Protein AF-A0A972KRZ1-F1 (afdb_monomer)

Mean predicted aligned error: 15.64 Å

Radius of gyration: 26.6 Å; Cα contacts (8 Å, |Δi|>4): 302; chains: 1; bounding box: 89×73×60 Å

Foldseek 3Di:
DDDDDDDDDDDDPDDPPPPPPDPPDDPPDPFCVVLVVCVVVVNLVVSVVSLVVCVVPPDDPLRNLQSCLSSDPPVLVSLVSLVCSCVVPVVDPCNLVSLQSNLVVCVVLQLNQLSVVSVVCSCVSPVPDPLNPDQAPDPVRSVVPPDPDPDDPDDPDDDDDDDPPQWKKWKWQDKALDPVVLVVVQVVVVVSVWNWDWDWDDDPNGIMTIIITGIGSDPVSNVVVQVVCCVPVVTHIDMDTDD

Structure (mmCIF, N/CA/C/O backbone):
data_AF-A0A972KRZ1-F1
#
_entry.id   AF-A0A972KRZ1-F1
#
loop_
_atom_site.group_PDB
_atom_site.id
_atom_site.type_symbol
_atom_site.label_atom_id
_atom_site.label_alt_id
_atom_site.label_comp_id
_atom_site.label_asym_id
_atom_site.label_entity_id
_atom_site.label_seq_id
_atom_site.pdbx_PDB_ins_code
_atom_site.Cartn_x
_atom_site.Cartn_y
_atom_site.Cartn_z
_atom_site.occupancy
_atom_site.B_iso_or_equiv
_atom_site.auth_seq_id
_atom_site.auth_comp_id
_atom_site.auth_asym_id
_atom_site.auth_atom_id
_atom_site.pdbx_PDB_model_num
ATOM 1 N N . MET A 1 1 ? 60.538 50.682 -19.567 1.00 42.22 1 MET A N 1
ATOM 2 C CA . MET A 1 1 ? 59.188 50.354 -20.074 1.00 42.22 1 MET A CA 1
ATOM 3 C C . MET A 1 1 ? 59.147 48.852 -20.312 1.00 42.22 1 MET A C 1
ATOM 5 O O . MET A 1 1 ? 60.005 48.348 -21.021 1.00 42.22 1 MET A O 1
ATOM 9 N N . PHE A 1 2 ? 58.251 48.146 -19.622 1.00 47.00 2 PHE A N 1
ATOM 10 C CA . PHE A 1 2 ? 57.983 46.711 -19.784 1.00 47.00 2 PHE A CA 1
ATOM 11 C C . PHE A 1 2 ? 57.600 46.379 -21.231 1.00 47.00 2 PHE A C 1
ATOM 13 O O . PHE A 1 2 ? 56.775 47.108 -21.761 1.00 47.00 2 PHE A O 1
ATOM 20 N N . VAL A 1 3 ? 58.064 45.245 -21.776 1.00 42.69 3 VAL A N 1
ATOM 21 C CA . VAL A 1 3 ? 57.191 44.198 -22.350 1.00 42.69 3 VAL A CA 1
ATOM 22 C C . VAL A 1 3 ? 57.898 42.842 -22.221 1.00 42.69 3 VAL A C 1
ATOM 24 O O . VAL A 1 3 ? 59.034 42.655 -22.642 1.00 42.69 3 VAL A O 1
ATOM 27 N N . SER A 1 4 ? 57.183 41.915 -21.590 1.00 44.00 4 SER A N 1
ATOM 28 C CA . SER A 1 4 ? 57.487 40.498 -21.418 1.00 44.00 4 SER A CA 1
ATOM 29 C C . SER A 1 4 ? 57.246 39.734 -22.724 1.00 44.00 4 SER A C 1
ATOM 31 O O . SER A 1 4 ? 56.218 39.942 -23.362 1.00 44.00 4 SER A O 1
ATOM 33 N N . SER A 1 5 ? 58.133 38.804 -23.086 1.00 50.44 5 SER A N 1
ATOM 34 C CA . SER A 1 5 ? 57.798 37.730 -24.024 1.00 50.44 5 SER A CA 1
ATOM 35 C C . SER A 1 5 ? 58.239 36.389 -23.449 1.00 50.44 5 SER A C 1
ATOM 37 O O . SER A 1 5 ? 59.402 36.185 -23.103 1.00 50.44 5 SER A O 1
ATOM 39 N N . ARG A 1 6 ? 57.246 35.515 -23.280 1.00 43.72 6 ARG A N 1
ATOM 40 C CA . ARG A 1 6 ? 57.338 34.144 -22.780 1.00 43.72 6 ARG A CA 1
ATOM 41 C C . ARG A 1 6 ? 57.688 33.205 -23.933 1.00 43.72 6 ARG A C 1
ATOM 43 O O . ARG A 1 6 ? 57.068 33.295 -24.987 1.00 43.72 6 ARG A O 1
ATOM 50 N N . GLN A 1 7 ? 58.557 32.231 -23.682 1.00 45.50 7 GLN A N 1
ATOM 51 C CA . GLN A 1 7 ? 58.553 30.947 -24.385 1.00 45.50 7 GLN A CA 1
ATOM 52 C C . GLN A 1 7 ? 58.692 29.819 -23.355 1.00 45.50 7 GLN A C 1
ATOM 54 O O . GLN A 1 7 ? 59.428 29.930 -22.376 1.00 45.50 7 GLN A O 1
ATOM 59 N N . ILE A 1 8 ? 57.876 28.791 -23.559 1.00 41.97 8 ILE A N 1
ATOM 60 C CA . ILE A 1 8 ? 57.501 27.699 -22.653 1.00 41.97 8 ILE A CA 1
ATOM 61 C C . ILE A 1 8 ? 58.350 26.463 -22.988 1.00 41.97 8 ILE A C 1
ATOM 63 O O . ILE A 1 8 ? 58.462 26.153 -24.173 1.00 41.97 8 ILE A O 1
ATOM 67 N N . PRO A 1 9 ? 58.863 25.680 -22.020 1.00 37.94 9 PRO A N 1
ATOM 68 C CA . PRO A 1 9 ? 59.243 24.303 -22.294 1.00 37.94 9 PRO A CA 1
ATOM 69 C C . PRO A 1 9 ? 58.024 23.375 -22.166 1.00 37.94 9 PRO A C 1
ATOM 71 O O . PRO A 1 9 ? 57.391 23.255 -21.118 1.00 37.94 9 PRO A O 1
ATOM 74 N N . VAL A 1 10 ? 57.715 22.744 -23.296 1.00 41.62 10 VAL A N 1
ATOM 75 C CA . VAL A 1 10 ? 56.874 21.555 -23.487 1.00 41.62 10 VAL A CA 1
ATOM 76 C C . VAL A 1 10 ? 57.336 20.434 -22.564 1.00 41.62 10 VAL A C 1
ATOM 78 O O . VAL A 1 10 ? 58.527 20.164 -22.564 1.00 41.62 10 VAL A O 1
ATOM 81 N N . PHE A 1 11 ? 56.429 19.713 -21.891 1.00 33.50 11 PHE A N 1
ATOM 82 C CA . PHE A 1 11 ? 56.669 18.301 -21.563 1.00 33.50 11 PHE A CA 1
ATOM 83 C C . PHE A 1 11 ? 55.366 17.512 -21.300 1.00 33.50 11 PHE A C 1
ATOM 85 O O . PHE A 1 11 ? 54.589 17.823 -20.405 1.00 33.50 11 PHE A O 1
ATOM 92 N N . ILE A 1 12 ? 55.225 16.437 -22.088 1.00 37.44 12 ILE A N 1
ATOM 93 C CA . ILE A 1 12 ? 54.545 15.160 -21.799 1.00 37.44 12 ILE A CA 1
ATOM 94 C C . ILE A 1 12 ? 53.011 15.202 -21.736 1.00 37.44 12 ILE A C 1
ATOM 96 O O . ILE A 1 12 ? 52.396 15.201 -20.674 1.00 37.44 12 ILE A O 1
ATOM 100 N N . SER A 1 13 ? 52.382 15.090 -22.911 1.00 34.31 13 SER A N 1
ATOM 101 C CA . SER A 1 13 ? 51.058 14.465 -23.000 1.00 34.31 13 SER A CA 1
ATOM 102 C C . SER A 1 13 ? 51.206 12.972 -22.715 1.00 34.31 13 SER A C 1
ATOM 104 O O . SER A 1 13 ? 51.647 12.199 -23.564 1.00 34.31 13 SER A O 1
ATOM 106 N N . LEU A 1 14 ? 50.876 12.591 -21.484 1.00 36.84 14 LEU A N 1
ATOM 107 C CA . LEU A 1 14 ? 50.683 11.209 -21.082 1.00 36.84 14 LEU A CA 1
ATOM 108 C C . LEU A 1 14 ? 49.433 10.678 -21.796 1.00 36.84 14 LEU A C 1
ATOM 110 O O . LEU A 1 14 ? 48.322 11.166 -21.595 1.00 36.84 14 LEU A O 1
ATOM 114 N N . ILE A 1 15 ? 49.642 9.674 -22.638 1.00 43.25 15 ILE A N 1
ATOM 115 C CA . ILE A 1 15 ? 48.601 8.837 -23.224 1.00 43.25 15 ILE A CA 1
ATOM 116 C C . ILE A 1 15 ? 47.858 8.146 -22.074 1.00 43.25 15 ILE A C 1
ATOM 118 O O . ILE A 1 15 ? 48.371 7.203 -21.478 1.00 43.25 15 ILE A O 1
ATOM 122 N N . VAL A 1 16 ? 46.636 8.590 -21.778 1.00 42.44 16 VAL A N 1
ATOM 123 C CA . VAL A 1 16 ? 45.616 7.716 -21.190 1.00 42.44 16 VAL A CA 1
ATOM 124 C C . VAL A 1 16 ? 44.751 7.258 -22.351 1.00 42.44 16 VAL A C 1
ATOM 126 O O . VAL A 1 16 ? 43.829 7.944 -22.787 1.00 42.44 16 VAL A O 1
ATOM 129 N N . LEU A 1 17 ? 45.126 6.101 -22.896 1.00 41.12 17 LEU A N 1
ATOM 130 C CA . LEU A 1 17 ? 44.283 5.301 -23.769 1.00 41.12 17 LEU A CA 1
ATOM 131 C C . LEU A 1 17 ? 42.975 5.038 -23.023 1.00 41.12 17 LEU A C 1
ATOM 133 O O . LEU A 1 17 ? 42.912 4.244 -22.086 1.00 41.12 17 LEU A O 1
ATOM 137 N N . PHE A 1 18 ? 41.938 5.759 -23.437 1.00 47.97 18 PHE A N 1
ATOM 138 C CA . PHE A 1 18 ? 40.559 5.472 -23.101 1.00 47.97 18 PHE A CA 1
ATOM 139 C C . PHE A 1 18 ? 40.218 4.145 -23.780 1.00 47.97 18 PHE A C 1
ATOM 141 O O . PHE A 1 18 ? 39.782 4.108 -24.930 1.00 47.97 18 PHE A O 1
ATOM 148 N N . SER A 1 19 ? 40.506 3.039 -23.095 1.00 46.66 19 SER A N 1
ATOM 149 C CA . SER A 1 19 ? 40.073 1.707 -23.500 1.00 46.66 19 SER A CA 1
ATOM 150 C C . SER A 1 19 ? 38.556 1.624 -23.354 1.00 46.66 19 SER A C 1
ATOM 152 O O . SER A 1 19 ? 38.028 1.030 -22.418 1.00 46.66 19 SER A O 1
ATOM 154 N N . ALA A 1 20 ? 37.848 2.216 -24.313 1.00 49.72 20 ALA A N 1
ATOM 155 C CA . ALA A 1 20 ? 36.500 1.828 -24.679 1.00 49.72 20 ALA A CA 1
ATOM 156 C C . ALA A 1 20 ? 36.589 0.458 -25.364 1.00 49.72 20 ALA A C 1
ATOM 158 O O . ALA A 1 20 ? 36.473 0.339 -26.581 1.00 49.72 20 ALA A O 1
ATOM 159 N N . MET A 1 21 ? 36.870 -0.583 -24.577 1.00 48.62 21 MET A N 1
ATOM 160 C CA . MET A 1 21 ? 36.775 -1.954 -25.051 1.00 48.62 21 MET A CA 1
ATOM 161 C C . MET A 1 21 ? 35.353 -2.432 -24.786 1.00 48.62 21 MET A C 1
ATOM 163 O O . MET A 1 21 ? 34.969 -2.834 -23.691 1.00 48.62 21 MET A O 1
ATOM 167 N N . THR A 1 22 ? 34.571 -2.274 -25.844 1.00 51.44 22 THR A N 1
ATOM 168 C CA . THR A 1 22 ? 33.249 -2.823 -26.107 1.00 51.44 22 THR A CA 1
ATOM 169 C C . THR A 1 22 ? 33.055 -4.225 -25.536 1.00 51.44 22 THR A C 1
ATOM 171 O O . THR A 1 22 ? 33.456 -5.220 -26.137 1.00 51.44 22 THR A O 1
ATOM 174 N N . GLY A 1 23 ? 32.326 -4.305 -24.426 1.00 38.12 23 GLY A N 1
ATOM 175 C CA . GLY A 1 23 ? 31.451 -5.438 -24.175 1.00 38.12 23 GLY A CA 1
ATOM 176 C C . GLY A 1 23 ? 30.247 -5.326 -25.106 1.00 38.12 23 GLY A C 1
ATOM 177 O O . GLY A 1 23 ? 29.293 -4.610 -24.809 1.00 38.12 23 GLY A O 1
ATOM 178 N N . TRP A 1 24 ? 30.291 -6.002 -26.253 1.00 49.12 24 TRP A N 1
ATOM 179 C CA . TRP A 1 24 ? 29.088 -6.302 -27.025 1.00 49.12 24 TRP A CA 1
ATOM 180 C C . TRP A 1 24 ? 28.205 -7.247 -26.206 1.00 49.12 24 TRP A C 1
ATOM 182 O O . TRP A 1 24 ? 28.350 -8.464 -26.251 1.00 49.12 24 TRP A O 1
ATOM 192 N N . GLY A 1 25 ? 27.295 -6.666 -25.431 1.00 41.12 25 GLY A N 1
ATOM 193 C CA . GLY A 1 25 ? 26.209 -7.359 -24.753 1.00 41.12 25 GLY A CA 1
ATOM 194 C C . GLY A 1 25 ? 24.883 -6.783 -25.228 1.00 41.12 25 GLY A C 1
ATOM 195 O O . GLY A 1 25 ? 24.439 -5.776 -24.699 1.00 41.12 25 GLY A O 1
ATOM 196 N N . GLN A 1 26 ? 24.293 -7.414 -26.247 1.00 36.12 26 GLN A N 1
ATOM 197 C CA . GLN A 1 26 ? 22.889 -7.289 -26.667 1.00 36.12 26 GLN A CA 1
ATOM 198 C C . GLN A 1 26 ? 22.341 -5.851 -26.792 1.00 36.12 26 GLN A C 1
ATOM 200 O O . GLN A 1 26 ? 21.767 -5.283 -25.864 1.00 36.12 26 GLN A O 1
ATOM 205 N N . ALA A 1 27 ? 22.374 -5.312 -28.014 1.00 37.94 27 ALA A N 1
ATOM 206 C CA . ALA A 1 27 ? 21.377 -4.338 -28.450 1.00 37.94 27 ALA A CA 1
ATOM 207 C C . ALA A 1 27 ? 20.003 -5.039 -28.517 1.00 37.94 27 ALA A C 1
ATOM 209 O O . ALA A 1 27 ? 19.572 -5.515 -29.562 1.00 37.94 27 ALA A O 1
ATOM 210 N N . GLY A 1 28 ? 19.357 -5.159 -27.358 1.00 36.12 28 GLY A N 1
ATOM 211 C CA . GLY A 1 28 ? 18.060 -5.797 -27.167 1.00 36.12 28 GLY A CA 1
ATOM 212 C C . GLY A 1 28 ? 17.571 -5.538 -25.744 1.00 36.12 28 GLY A C 1
ATOM 213 O O . GLY A 1 28 ? 17.895 -6.291 -24.837 1.00 36.12 28 GLY A O 1
ATOM 214 N N . ASN A 1 29 ? 16.800 -4.459 -25.570 1.00 46.06 29 ASN A N 1
ATOM 215 C CA . ASN A 1 29 ? 16.270 -3.927 -24.307 1.00 46.06 29 ASN A CA 1
ATOM 216 C C . ASN A 1 29 ? 17.315 -3.403 -23.303 1.00 46.06 29 ASN A C 1
ATOM 218 O O . ASN A 1 29 ? 17.810 -4.136 -22.450 1.00 46.06 29 ASN A O 1
ATOM 222 N N . ALA A 1 30 ? 17.482 -2.076 -23.259 1.00 52.78 30 ALA A N 1
ATOM 223 C CA . ALA A 1 30 ? 17.699 -1.375 -21.991 1.00 52.78 30 ALA A CA 1
ATOM 224 C C . ALA A 1 30 ? 16.449 -1.588 -21.112 1.00 52.78 30 ALA A C 1
ATOM 226 O O . ALA A 1 30 ? 15.558 -0.748 -21.044 1.00 52.78 30 ALA A O 1
ATOM 227 N N . GLY A 1 31 ? 16.312 -2.800 -20.579 1.00 65.81 31 GLY A N 1
ATOM 228 C CA . GLY A 1 31 ? 15.147 -3.251 -19.835 1.00 65.81 31 GLY A CA 1
ATOM 229 C C . GLY A 1 31 ? 15.297 -2.978 -18.347 1.00 65.81 31 GLY A C 1
ATOM 230 O O . GLY A 1 31 ? 16.337 -2.526 -17.863 1.00 65.81 31 GLY A O 1
ATOM 231 N N . VAL A 1 32 ? 14.264 -3.325 -17.589 1.00 74.31 32 VAL A N 1
ATOM 232 C CA . VAL A 1 32 ? 14.229 -3.081 -16.141 1.00 74.31 32 VAL A CA 1
ATOM 233 C C . VAL A 1 32 ? 15.328 -3.795 -15.359 1.00 74.31 32 VAL A C 1
ATOM 235 O O . VAL A 1 32 ? 15.707 -3.318 -14.295 1.00 74.31 32 VAL A O 1
ATOM 238 N N . GLY A 1 33 ? 15.926 -4.858 -15.903 1.00 76.69 33 GLY A N 1
ATOM 239 C CA . GLY A 1 33 ? 17.060 -5.550 -15.281 1.00 76.69 33 GLY A CA 1
ATOM 240 C C . GLY A 1 33 ? 18.251 -4.636 -14.963 1.00 76.69 33 GLY A C 1
ATOM 241 O O . GLY A 1 33 ? 18.771 -4.692 -13.851 1.00 76.69 33 GLY A O 1
ATOM 242 N N . ASN A 1 34 ? 18.631 -3.740 -15.880 1.00 79.50 34 ASN A N 1
ATOM 243 C CA . ASN A 1 34 ? 19.759 -2.823 -15.662 1.00 79.50 34 ASN A CA 1
ATOM 244 C C . ASN A 1 34 ? 19.443 -1.802 -14.561 1.00 79.50 34 ASN A C 1
ATOM 246 O O . ASN A 1 34 ? 20.273 -1.510 -13.707 1.00 79.50 34 ASN A O 1
ATOM 250 N N . ILE A 1 35 ? 18.204 -1.311 -14.537 1.00 80.81 35 ILE A N 1
ATOM 251 C CA . ILE A 1 35 ? 17.731 -0.371 -13.518 1.00 80.81 35 ILE A CA 1
ATOM 252 C C . ILE A 1 35 ? 17.693 -1.044 -12.145 1.00 80.81 35 ILE A C 1
ATOM 254 O O . ILE A 1 35 ? 18.048 -0.423 -11.148 1.00 80.81 35 ILE A O 1
ATOM 258 N N . LEU A 1 36 ? 17.303 -2.319 -12.080 1.00 76.38 36 LEU A N 1
ATOM 259 C CA . LEU A 1 36 ? 17.329 -3.092 -10.841 1.00 76.38 36 LEU A CA 1
ATOM 260 C C . LEU A 1 36 ? 18.743 -3.299 -10.309 1.00 76.38 36 LEU A C 1
ATOM 262 O O . LEU A 1 36 ? 18.943 -3.174 -9.103 1.00 76.38 36 LEU A O 1
ATOM 266 N N . ALA A 1 37 ? 19.710 -3.578 -11.184 1.00 74.19 37 ALA A N 1
ATOM 267 C CA . ALA A 1 37 ? 21.112 -3.670 -10.791 1.00 74.19 37 ALA A CA 1
ATOM 268 C C . ALA A 1 37 ? 21.592 -2.351 -10.167 1.00 74.19 37 ALA A C 1
ATOM 270 O O . ALA A 1 37 ? 22.055 -2.350 -9.030 1.00 74.19 37 ALA A O 1
ATOM 271 N N . LEU A 1 38 ? 21.339 -1.222 -10.836 1.00 73.31 38 LEU A N 1
ATOM 272 C CA . LEU A 1 38 ? 21.702 0.108 -10.333 1.00 73.31 38 LEU A CA 1
ATOM 273 C C . LEU A 1 38 ? 21.036 0.439 -8.992 1.00 73.31 38 LEU A C 1
ATOM 275 O O . LEU A 1 38 ? 21.672 0.985 -8.095 1.00 73.31 38 LEU A O 1
ATOM 279 N N . VAL A 1 39 ? 19.760 0.081 -8.819 1.00 72.94 39 VAL A N 1
ATOM 280 C CA . VAL A 1 39 ? 19.058 0.256 -7.538 1.00 72.94 39 VAL A CA 1
ATOM 281 C C . VAL A 1 39 ? 19.692 -0.587 -6.432 1.00 72.94 39 VAL A C 1
ATOM 283 O O . VAL A 1 39 ? 19.841 -0.097 -5.314 1.00 72.94 39 VAL A O 1
ATOM 286 N N . ASN A 1 40 ? 20.081 -1.828 -6.727 1.00 70.88 40 ASN A N 1
ATOM 287 C CA . ASN A 1 40 ? 20.747 -2.701 -5.758 1.00 70.88 40 ASN A CA 1
ATOM 288 C C . ASN A 1 40 ? 22.153 -2.200 -5.395 1.00 70.88 40 ASN A C 1
ATOM 290 O O . ASN A 1 40 ? 22.587 -2.371 -4.258 1.00 70.88 40 ASN A O 1
ATOM 294 N N . GLU A 1 41 ? 22.837 -1.552 -6.334 1.00 74.81 41 GLU A N 1
ATOM 295 C CA . GLU A 1 41 ? 24.128 -0.882 -6.128 1.00 74.81 41 GLU A CA 1
ATOM 296 C C . GLU A 1 41 ? 23.988 0.465 -5.395 1.00 74.81 41 GLU A C 1
ATOM 298 O O . GLU A 1 41 ? 24.979 1.045 -4.954 1.00 74.81 41 GLU A O 1
ATOM 303 N N . GLY A 1 42 ? 22.758 0.963 -5.229 1.00 71.94 42 GLY A N 1
ATOM 304 C CA . GLY A 1 42 ? 22.463 2.254 -4.609 1.00 71.94 42 GLY A CA 1
ATOM 305 C C . GLY A 1 42 ? 22.634 3.455 -5.545 1.00 71.94 42 GLY A C 1
ATOM 306 O O . GLY A 1 42 ? 22.449 4.595 -5.110 1.00 71.94 42 GLY A O 1
ATOM 307 N N . ASP A 1 43 ? 22.929 3.238 -6.828 1.00 82.62 43 ASP A N 1
ATOM 308 C CA . ASP A 1 43 ? 23.032 4.296 -7.834 1.00 82.62 43 ASP A CA 1
ATOM 309 C C . ASP A 1 43 ? 21.651 4.682 -8.393 1.00 82.62 43 ASP A C 1
ATOM 311 O O . ASP A 1 43 ? 21.272 4.425 -9.542 1.00 82.62 43 ASP A O 1
ATOM 315 N N . PHE A 1 44 ? 20.869 5.355 -7.550 1.00 79.94 44 PHE A N 1
ATOM 316 C CA . PHE A 1 44 ? 19.540 5.845 -7.915 1.00 79.94 44 PHE A CA 1
ATOM 317 C C . PHE A 1 44 ? 19.564 6.941 -8.988 1.00 79.94 44 PHE A C 1
ATOM 319 O O . PHE A 1 44 ? 18.544 7.171 -9.641 1.00 79.94 44 PHE A O 1
ATOM 326 N N . ASN A 1 45 ? 20.688 7.637 -9.176 1.00 83.56 45 ASN A N 1
ATOM 327 C CA . ASN A 1 45 ? 20.794 8.705 -10.168 1.00 83.56 45 ASN A CA 1
ATOM 328 C C . ASN A 1 45 ? 20.863 8.113 -11.573 1.00 83.56 45 ASN A C 1
ATOM 330 O O . ASN A 1 45 ? 20.035 8.464 -12.419 1.00 83.56 45 ASN A O 1
ATOM 334 N N . SER A 1 46 ? 21.765 7.155 -11.790 1.00 86.69 46 SER A N 1
ATOM 335 C CA . SER A 1 46 ? 21.845 6.417 -13.052 1.00 86.69 46 SER A CA 1
ATOM 336 C C . SER A 1 46 ? 20.561 5.632 -13.309 1.00 86.69 46 SER A C 1
ATOM 338 O O . SER A 1 46 ? 20.035 5.651 -14.424 1.00 86.69 46 SER A O 1
ATOM 340 N N . ALA A 1 47 ? 19.982 5.021 -12.267 1.00 84.81 47 ALA A N 1
ATOM 341 C CA . ALA A 1 47 ? 18.721 4.294 -12.386 1.00 84.81 47 ALA A CA 1
ATOM 342 C C . ALA A 1 47 ? 17.576 5.200 -12.877 1.00 84.81 47 ALA A C 1
ATOM 344 O O . ALA A 1 47 ? 16.803 4.809 -13.751 1.00 84.81 47 ALA A O 1
ATOM 345 N N . ARG A 1 48 ? 17.486 6.438 -12.369 1.00 86.94 48 ARG A N 1
ATOM 346 C CA . ARG A 1 48 ? 16.490 7.434 -12.808 1.00 86.94 48 ARG A CA 1
ATOM 347 C C . ARG A 1 48 ? 16.726 7.923 -14.228 1.00 86.94 48 ARG A C 1
ATOM 349 O O . ARG A 1 48 ? 15.754 8.086 -14.962 1.00 86.94 48 ARG A O 1
ATOM 356 N N . GLN A 1 49 ? 17.979 8.141 -14.619 1.00 87.62 49 GLN A N 1
ATOM 357 C CA . GLN A 1 49 ? 18.306 8.519 -15.994 1.00 87.62 49 GLN A CA 1
ATOM 358 C C . GLN A 1 49 ? 17.882 7.418 -16.971 1.00 87.62 49 GLN A C 1
ATOM 360 O O . GLN A 1 49 ? 17.179 7.699 -17.937 1.00 87.62 49 GLN A O 1
ATOM 365 N N . GLN A 1 50 ? 18.202 6.156 -16.674 1.00 84.44 50 GLN A N 1
ATOM 366 C CA . GLN A 1 50 ? 17.776 5.025 -17.503 1.00 84.44 50 GLN A CA 1
ATOM 367 C C . GLN A 1 50 ? 16.254 4.834 -17.500 1.00 84.44 50 GLN A C 1
ATOM 369 O O . GLN A 1 50 ? 15.660 4.571 -18.544 1.00 84.44 50 GLN A O 1
ATOM 374 N N . ALA A 1 51 ? 15.593 5.032 -16.358 1.00 84.94 51 ALA A N 1
ATOM 375 C CA . ALA A 1 51 ? 14.137 4.969 -16.271 1.00 84.94 51 ALA A CA 1
ATOM 376 C C . ALA A 1 51 ? 13.432 6.045 -17.110 1.00 84.94 51 ALA A C 1
ATOM 378 O O . ALA A 1 51 ? 12.344 5.793 -17.628 1.00 84.94 51 ALA A O 1
ATOM 379 N N . ALA A 1 52 ? 14.032 7.229 -17.268 1.00 84.19 52 ALA A N 1
ATOM 380 C CA . ALA A 1 52 ? 13.489 8.272 -18.136 1.00 84.19 52 ALA A CA 1
ATOM 381 C C . ALA A 1 52 ? 13.449 7.813 -19.602 1.00 84.19 52 ALA A C 1
ATOM 383 O O . ALA A 1 52 ? 12.448 8.036 -20.282 1.00 84.19 52 ALA A O 1
ATOM 384 N N . LEU A 1 53 ? 14.473 7.077 -20.043 1.00 81.94 53 LEU A N 1
ATOM 385 C CA . LEU A 1 53 ? 14.559 6.526 -21.398 1.00 81.94 53 LEU A CA 1
ATOM 386 C C . LEU A 1 53 ? 13.510 5.427 -21.657 1.00 81.94 53 LEU A C 1
ATOM 388 O O . LEU A 1 53 ? 13.066 5.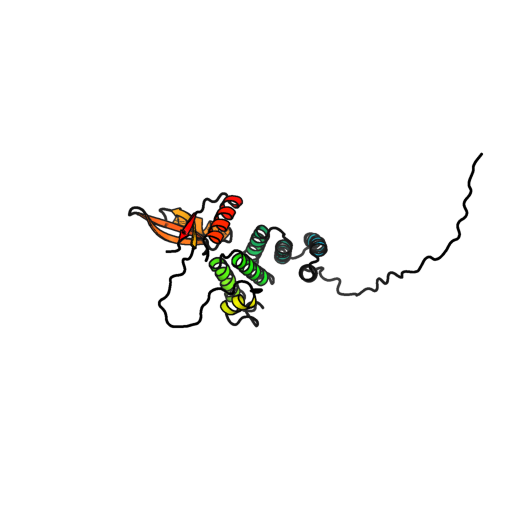262 -22.792 1.00 81.94 53 LEU A O 1
ATOM 392 N N . LEU A 1 54 ? 13.032 4.726 -20.615 1.00 77.12 54 LEU A N 1
ATOM 393 C CA . LEU A 1 54 ? 11.957 3.726 -20.747 1.00 77.12 54 LEU A CA 1
ATOM 394 C C . LEU A 1 54 ? 10.631 4.320 -21.237 1.00 77.12 54 LEU A C 1
ATOM 396 O O . LEU A 1 54 ? 9.781 3.605 -21.773 1.00 77.12 54 LEU A O 1
ATOM 400 N N . ARG A 1 55 ? 10.400 5.618 -21.003 1.00 67.50 55 ARG A N 1
ATOM 401 C CA . ARG A 1 55 ? 9.161 6.276 -21.438 1.00 67.50 55 ARG A CA 1
ATOM 402 C C . ARG A 1 55 ? 9.080 6.393 -22.954 1.00 67.50 55 ARG A C 1
ATOM 404 O O . ARG A 1 55 ? 7.975 6.333 -23.486 1.00 67.50 55 ARG A O 1
ATOM 411 N N . GLU A 1 56 ? 10.227 6.504 -23.610 1.00 68.62 56 GLU A N 1
ATOM 412 C CA . GLU A 1 56 ? 10.353 6.761 -25.045 1.00 68.62 56 GLU A CA 1
ATOM 413 C C . GLU A 1 56 ? 10.596 5.478 -25.853 1.00 68.62 56 GLU A C 1
ATOM 415 O O . GLU A 1 56 ? 10.336 5.441 -27.051 1.00 68.62 56 GLU A O 1
ATOM 420 N N . SER A 1 57 ? 11.021 4.392 -25.201 1.00 67.38 57 SER A N 1
ATOM 421 C CA . SER A 1 57 ? 11.453 3.152 -25.858 1.00 67.38 57 SER A CA 1
ATOM 422 C C . SER A 1 57 ? 10.352 2.112 -26.119 1.00 67.38 57 SER A C 1
ATOM 424 O O . SER A 1 57 ? 10.652 0.984 -26.499 1.00 67.38 57 SER A O 1
ATOM 426 N N . GLY A 1 58 ? 9.071 2.451 -25.922 1.00 71.81 58 GLY A N 1
ATOM 427 C CA . GLY A 1 58 ? 7.955 1.523 -26.176 1.00 71.81 58 GLY A CA 1
ATOM 428 C C . GLY A 1 58 ? 7.825 0.374 -25.162 1.00 71.81 58 GLY A C 1
ATOM 429 O O . GLY A 1 58 ? 7.131 -0.606 -25.427 1.00 71.81 58 GLY A O 1
ATOM 430 N N . VAL A 1 59 ? 8.472 0.489 -23.997 1.00 80.56 59 VAL A N 1
ATOM 431 C CA . VAL A 1 59 ? 8.442 -0.515 -22.920 1.00 80.56 59 VAL A CA 1
ATOM 432 C C . VAL A 1 59 ? 7.021 -0.731 -22.395 1.00 80.56 59 VAL A C 1
ATOM 434 O O . VAL A 1 59 ? 6.212 0.200 -22.299 1.00 80.56 59 VAL A O 1
ATOM 437 N N . ALA A 1 60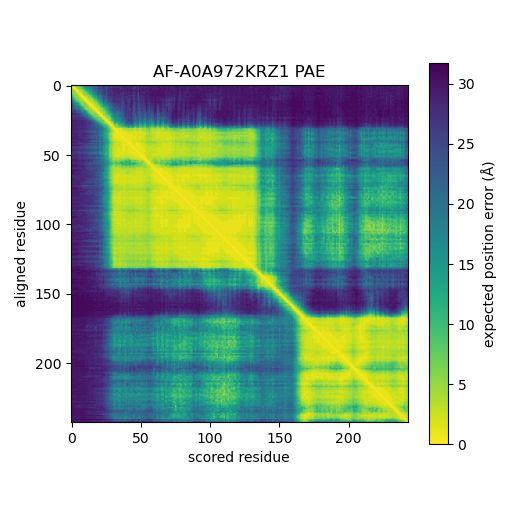 ? 6.724 -1.982 -22.028 1.00 85.44 60 ALA A N 1
ATOM 438 C CA . ALA A 1 60 ? 5.424 -2.385 -21.515 1.00 85.44 60 ALA A CA 1
ATOM 439 C C . ALA A 1 60 ? 5.012 -1.551 -20.287 1.00 85.44 60 ALA A C 1
ATOM 441 O O . ALA A 1 60 ? 5.821 -1.165 -19.437 1.00 85.44 60 ALA A O 1
ATOM 442 N N . ARG A 1 61 ? 3.720 -1.213 -20.210 1.00 87.69 61 ARG A N 1
ATOM 443 C CA . ARG A 1 61 ? 3.211 -0.256 -19.215 1.00 87.69 61 ARG A CA 1
ATOM 444 C C . ARG A 1 61 ? 3.358 -0.760 -17.778 1.00 87.69 61 ARG A C 1
ATOM 446 O O . ARG A 1 61 ? 3.59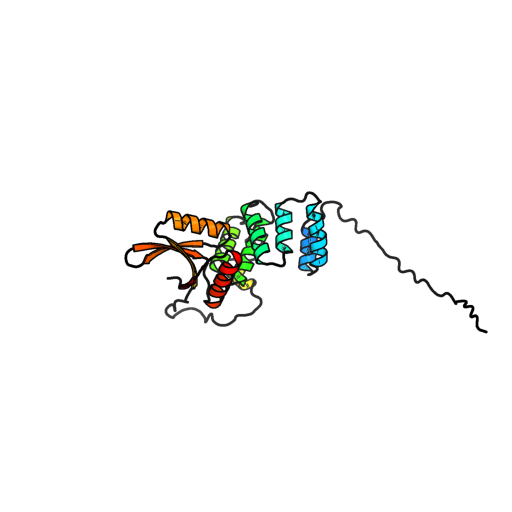7 0.054 -16.891 1.00 87.69 61 ARG A O 1
ATOM 453 N N . ASP A 1 62 ? 3.194 -2.055 -17.560 1.00 87.56 62 ASP A N 1
ATOM 454 C CA . ASP A 1 62 ? 3.404 -2.729 -16.279 1.00 87.56 62 ASP A CA 1
ATOM 455 C C . ASP A 1 62 ? 4.864 -2.631 -15.821 1.00 87.56 62 ASP A C 1
ATOM 457 O O . ASP A 1 62 ? 5.136 -2.233 -14.692 1.00 87.56 62 ASP A O 1
ATOM 461 N N . GLU A 1 63 ? 5.803 -2.889 -16.726 1.00 87.56 63 GLU A N 1
ATOM 462 C CA . GLU A 1 63 ? 7.241 -2.801 -16.477 1.00 87.56 63 GLU A CA 1
ATOM 463 C C . GLU A 1 63 ? 7.681 -1.373 -16.121 1.00 87.56 63 GLU A C 1
ATOM 465 O O . GLU A 1 63 ? 8.377 -1.148 -15.126 1.00 87.56 63 GLU A O 1
ATOM 470 N N . ARG A 1 64 ? 7.181 -0.378 -16.859 1.00 88.25 64 ARG A N 1
ATOM 471 C CA . ARG A 1 64 ? 7.403 1.033 -16.527 1.00 88.25 64 ARG A CA 1
ATOM 472 C C . ARG A 1 64 ? 6.806 1.408 -15.169 1.00 88.25 64 ARG A C 1
ATOM 474 O O . ARG A 1 64 ? 7.462 2.101 -14.397 1.00 88.25 64 ARG A O 1
ATOM 481 N N . LEU A 1 65 ? 5.585 0.961 -14.859 1.00 89.19 65 LEU A N 1
ATOM 482 C CA . LEU A 1 65 ? 4.950 1.234 -13.563 1.00 89.19 65 LEU A CA 1
ATOM 483 C C . LEU A 1 65 ? 5.772 0.682 -12.399 1.00 89.19 65 LEU A C 1
ATOM 485 O O . LEU A 1 65 ? 5.878 1.351 -11.371 1.00 89.19 65 LEU A O 1
ATOM 489 N N . PHE A 1 66 ? 6.363 -0.503 -12.562 1.00 89.12 66 PHE A N 1
ATOM 490 C CA . PHE A 1 66 ? 7.214 -1.105 -11.543 1.00 89.12 66 PHE A CA 1
ATOM 491 C C . PHE A 1 66 ? 8.454 -0.253 -11.269 1.00 89.12 66 PHE A C 1
ATOM 493 O O . PHE A 1 66 ? 8.723 0.086 -10.118 1.00 89.12 66 PHE A O 1
ATOM 500 N N . VAL A 1 67 ? 9.170 0.162 -12.316 1.00 89.00 67 VAL A N 1
ATOM 501 C CA . VAL A 1 67 ? 10.356 1.021 -12.165 1.00 89.00 67 VAL A CA 1
ATOM 502 C C . VAL A 1 67 ? 10.015 2.381 -11.592 1.00 89.00 67 VAL A C 1
ATOM 504 O O . VAL A 1 67 ? 10.706 2.867 -10.698 1.00 89.00 67 VAL A O 1
ATOM 507 N N . GLU A 1 68 ? 8.944 3.003 -12.078 1.00 87.75 68 GLU A N 1
ATOM 508 C CA . GLU A 1 68 ? 8.500 4.284 -11.542 1.00 87.75 68 GLU A CA 1
ATOM 509 C C . GLU A 1 68 ? 8.142 4.171 -10.061 1.00 87.75 68 GLU A C 1
ATOM 511 O O . GLU A 1 68 ? 8.385 5.107 -9.310 1.00 87.75 68 GLU A O 1
ATOM 516 N N . ALA A 1 69 ? 7.568 3.049 -9.624 1.00 87.81 69 ALA A N 1
ATOM 517 C CA . ALA A 1 69 ? 7.300 2.794 -8.214 1.00 87.81 69 ALA A CA 1
ATOM 518 C C . ALA A 1 69 ? 8.588 2.537 -7.416 1.00 87.81 69 ALA A C 1
ATOM 520 O O . ALA A 1 69 ? 8.691 2.966 -6.272 1.00 87.81 69 ALA A O 1
ATOM 521 N N . LEU A 1 70 ? 9.570 1.860 -8.009 1.00 85.94 70 LEU A N 1
ATOM 522 C CA . LEU A 1 70 ? 10.842 1.526 -7.370 1.00 85.94 70 LEU A CA 1
ATOM 523 C C . LEU A 1 70 ? 11.725 2.745 -7.113 1.00 85.94 70 LEU A C 1
ATOM 525 O O . LEU A 1 70 ? 12.365 2.833 -6.069 1.00 85.94 70 LEU A O 1
ATOM 529 N N . LEU A 1 71 ? 11.757 3.675 -8.063 1.00 86.06 71 LEU A N 1
ATOM 530 C CA . LEU A 1 71 ? 12.595 4.876 -8.005 1.00 86.06 71 LEU A CA 1
ATOM 531 C C . LEU A 1 71 ? 11.899 6.073 -7.358 1.00 86.06 71 LEU A C 1
ATOM 533 O O . LEU A 1 71 ? 12.503 7.143 -7.206 1.00 86.06 71 LEU A O 1
ATOM 537 N N . GLU A 1 72 ? 10.629 5.906 -7.004 1.00 86.06 72 GLU A N 1
ATOM 538 C CA . GLU A 1 72 ? 9.845 6.926 -6.337 1.00 86.06 72 GLU A CA 1
ATOM 539 C C . GLU A 1 72 ? 10.311 7.094 -4.892 1.00 86.06 72 GLU A C 1
ATOM 541 O O . GLU A 1 72 ? 10.233 6.186 -4.069 1.00 86.06 72 GLU A O 1
ATOM 546 N N . SER A 1 73 ? 10.769 8.304 -4.582 1.00 77.88 73 SER A N 1
ATOM 547 C CA . SER A 1 73 ? 11.187 8.691 -3.235 1.00 77.88 73 SER A CA 1
ATOM 548 C C . SER A 1 73 ? 10.018 8.760 -2.254 1.00 77.88 73 SER A C 1
ATOM 550 O O . SER A 1 73 ? 10.187 8.515 -1.061 1.00 77.88 73 SER A O 1
ATOM 552 N N . ASP A 1 74 ? 8.826 9.110 -2.741 1.00 80.62 74 ASP A N 1
ATOM 553 C CA . ASP A 1 74 ? 7.615 9.127 -1.929 1.00 80.62 74 ASP A CA 1
ATOM 554 C C . ASP A 1 74 ? 7.043 7.706 -1.822 1.00 80.62 74 ASP A C 1
ATOM 556 O O . ASP A 1 74 ? 6.375 7.202 -2.730 1.00 80.62 74 ASP A O 1
ATOM 560 N N . ALA A 1 75 ? 7.275 7.063 -0.676 1.00 76.25 75 ALA A N 1
ATOM 561 C CA . ALA A 1 75 ? 6.823 5.696 -0.417 1.00 76.25 75 ALA A CA 1
ATOM 562 C C . ALA A 1 75 ? 5.316 5.495 -0.662 1.00 76.25 75 ALA A C 1
ATOM 564 O O . ALA A 1 75 ? 4.873 4.408 -1.020 1.00 76.25 75 ALA A O 1
ATOM 565 N N . GLU A 1 76 ? 4.505 6.533 -0.496 1.00 73.44 76 GLU A N 1
ATOM 566 C CA . GLU A 1 76 ? 3.062 6.435 -0.642 1.00 73.44 76 GLU A CA 1
ATOM 567 C C . GLU A 1 76 ? 2.633 6.575 -2.121 1.00 73.44 76 GLU A C 1
ATOM 569 O O . GLU A 1 76 ? 1.667 5.939 -2.547 1.00 73.44 76 GLU A O 1
ATOM 574 N N . LYS A 1 77 ? 3.361 7.351 -2.939 1.00 82.19 77 LYS A N 1
ATOM 575 C CA . LYS A 1 77 ? 3.222 7.313 -4.411 1.00 82.19 77 LYS A CA 1
ATOM 576 C C . LYS A 1 77 ? 3.707 5.979 -4.979 1.00 82.19 77 LYS A C 1
ATOM 578 O O . LYS A 1 77 ? 3.067 5.441 -5.883 1.00 82.19 77 LYS A O 1
ATOM 583 N N . ALA A 1 78 ? 4.787 5.423 -4.428 1.00 84.69 78 ALA A N 1
ATOM 584 C CA . ALA A 1 78 ? 5.279 4.098 -4.794 1.00 84.69 78 ALA A CA 1
ATOM 585 C C . ALA A 1 78 ? 4.204 3.028 -4.548 1.00 84.69 78 ALA A C 1
ATOM 587 O O . ALA A 1 78 ? 3.869 2.270 -5.455 1.00 84.69 78 ALA A O 1
ATOM 588 N N . VAL A 1 79 ? 3.579 3.039 -3.365 1.00 86.31 79 VAL A N 1
ATOM 589 C CA . VAL A 1 79 ? 2.447 2.162 -3.016 1.00 86.31 79 VAL A CA 1
ATOM 590 C C . VAL A 1 79 ? 1.302 2.279 -4.024 1.00 86.31 79 VAL A C 1
ATOM 592 O O . VAL A 1 79 ? 0.828 1.257 -4.518 1.00 86.31 79 VAL A O 1
ATOM 595 N N . ALA A 1 80 ? 0.890 3.496 -4.390 1.00 84.25 80 ALA A N 1
ATOM 596 C CA . ALA A 1 80 ? -0.181 3.695 -5.368 1.00 84.25 80 ALA A CA 1
ATOM 597 C C . ALA A 1 80 ? 0.173 3.126 -6.756 1.00 84.25 80 ALA A C 1
ATOM 599 O O . ALA A 1 80 ? -0.673 2.516 -7.419 1.00 84.25 80 ALA A O 1
ATOM 600 N N . ARG A 1 81 ? 1.430 3.274 -7.198 1.00 89.00 81 ARG A N 1
ATOM 601 C CA . ARG A 1 81 ? 1.898 2.685 -8.462 1.00 89.00 81 ARG A CA 1
ATOM 602 C C . ARG A 1 81 ? 1.969 1.159 -8.395 1.00 89.00 81 ARG A C 1
ATOM 604 O O . ARG A 1 81 ? 1.488 0.515 -9.323 1.00 89.00 81 ARG A O 1
ATOM 611 N N . TYR A 1 82 ? 2.466 0.576 -7.301 1.00 92.19 82 TYR A N 1
ATOM 612 C CA . TYR A 1 82 ? 2.454 -0.880 -7.107 1.00 92.19 82 TYR A CA 1
ATOM 613 C C . TYR A 1 82 ? 1.032 -1.442 -7.087 1.00 92.19 82 TYR A C 1
ATOM 615 O O . TYR A 1 82 ? 0.758 -2.440 -7.744 1.00 92.19 82 TYR A O 1
ATOM 623 N N . GLN A 1 83 ? 0.094 -0.778 -6.412 1.00 89.69 83 GLN A N 1
ATOM 624 C CA . GLN A 1 83 ? -1.319 -1.171 -6.429 1.00 89.69 83 GLN A CA 1
ATOM 625 C C . GLN A 1 83 ? -1.908 -1.085 -7.834 1.00 89.69 83 GLN A C 1
ATOM 627 O O . GLN A 1 83 ? -2.601 -1.999 -8.272 1.00 89.69 83 GLN A O 1
ATOM 632 N N . THR A 1 84 ? -1.600 -0.012 -8.567 1.00 90.12 84 THR A N 1
ATOM 633 C CA . THR A 1 84 ? -2.027 0.133 -9.964 1.00 90.12 84 THR A CA 1
ATOM 634 C C . THR A 1 84 ? -1.493 -1.011 -10.817 1.00 90.12 84 THR A C 1
ATOM 636 O O . THR A 1 84 ? -2.244 -1.563 -11.622 1.00 90.12 84 THR A O 1
ATOM 639 N N . LEU A 1 85 ? -0.229 -1.393 -10.614 1.00 92.12 85 LEU A N 1
ATOM 640 C CA . LEU A 1 85 ? 0.402 -2.507 -11.307 1.00 92.12 85 LEU A CA 1
ATOM 641 C C . LEU A 1 85 ? -0.326 -3.821 -11.020 1.00 92.12 85 LEU A C 1
ATOM 643 O O . LEU A 1 85 ? -0.761 -4.484 -11.955 1.00 92.12 85 LEU A O 1
ATOM 647 N N . VAL A 1 86 ? -0.530 -4.158 -9.748 1.00 92.56 86 VAL A N 1
ATOM 648 C CA . VAL A 1 86 ? -1.191 -5.406 -9.337 1.00 92.56 86 VAL A CA 1
ATOM 649 C C . VAL A 1 86 ? -2.637 -5.474 -9.835 1.00 92.56 86 VAL A C 1
ATOM 651 O O . VAL A 1 86 ? -3.081 -6.520 -10.302 1.00 92.56 86 VAL A O 1
ATOM 654 N N . ASN A 1 87 ? -3.372 -4.362 -9.764 1.00 89.50 87 ASN A N 1
ATOM 655 C CA . ASN A 1 87 ? -4.788 -4.324 -10.129 1.00 89.50 87 ASN A CA 1
ATOM 656 C C . ASN A 1 87 ? -5.006 -4.326 -11.645 1.00 89.50 87 ASN A C 1
ATOM 658 O O . ASN A 1 87 ? -5.951 -4.941 -12.131 1.00 89.50 87 ASN A O 1
ATOM 662 N N . SER A 1 88 ? -4.151 -3.623 -12.391 1.00 90.69 88 SER A N 1
ATOM 663 C CA . SER A 1 88 ? -4.324 -3.443 -13.840 1.00 90.69 88 SER A CA 1
ATOM 664 C C . SER A 1 88 ? -3.575 -4.497 -14.653 1.00 90.69 88 SER A C 1
ATOM 666 O O . SER A 1 88 ? -3.967 -4.795 -15.777 1.00 90.69 88 SER A O 1
ATOM 668 N N . PHE A 1 89 ? -2.506 -5.068 -14.092 1.00 92.25 89 PHE A N 1
ATOM 669 C CA . PHE A 1 89 ? -1.629 -6.030 -14.757 1.00 92.25 89 PHE A CA 1
ATOM 670 C C . PHE A 1 89 ? -1.361 -7.261 -13.871 1.00 92.25 89 PHE A C 1
ATOM 672 O O . PHE A 1 89 ? -0.206 -7.591 -13.607 1.00 92.25 89 PHE A O 1
ATOM 679 N N . PRO A 1 90 ? -2.400 -8.007 -13.448 1.00 91.62 90 PRO A N 1
ATOM 680 C CA . PRO A 1 90 ? -2.246 -9.170 -12.565 1.00 91.62 90 PRO A CA 1
ATOM 681 C C . PRO A 1 90 ? -1.499 -10.357 -13.202 1.00 91.62 90 PRO A C 1
ATOM 683 O O . PRO A 1 90 ? -1.206 -11.338 -12.534 1.00 91.62 90 PRO A O 1
ATOM 686 N N . ARG A 1 91 ? -1.215 -10.313 -14.510 1.00 90.88 91 ARG A N 1
ATOM 687 C CA . ARG A 1 91 ? -0.375 -11.306 -15.208 1.00 90.88 91 ARG A CA 1
ATOM 688 C C . ARG A 1 91 ? 1.043 -10.803 -15.475 1.00 90.88 91 ARG A C 1
ATOM 690 O O . ARG A 1 91 ? 1.809 -11.484 -16.150 1.00 90.88 91 ARG A O 1
ATOM 697 N N . SER A 1 92 ? 1.374 -9.602 -15.004 1.00 90.12 92 SER A N 1
ATOM 698 C CA . SER A 1 92 ? 2.717 -9.059 -15.142 1.00 90.12 92 SER A CA 1
ATOM 699 C C . SER A 1 92 ? 3.710 -9.924 -14.376 1.00 90.12 92 SER A C 1
ATOM 701 O O . SER A 1 92 ? 3.437 -10.336 -13.249 1.00 90.12 92 SER A O 1
ATOM 703 N N . ARG A 1 93 ? 4.899 -10.109 -14.952 1.00 87.31 93 ARG A N 1
ATOM 704 C CA . ARG A 1 93 ? 6.054 -10.695 -14.256 1.00 87.31 93 ARG A CA 1
ATOM 705 C C . ARG A 1 93 ? 6.544 -9.865 -13.063 1.00 87.31 93 ARG A C 1
ATOM 707 O O . ARG A 1 93 ? 7.423 -10.324 -12.360 1.00 87.31 93 ARG A O 1
ATOM 714 N N . TRP A 1 94 ? 6.028 -8.644 -12.898 1.00 88.50 94 TRP A N 1
ATOM 715 C CA . TRP A 1 94 ? 6.368 -7.716 -11.816 1.00 88.50 94 TRP A CA 1
ATOM 716 C C . TRP A 1 94 ? 5.294 -7.648 -10.725 1.00 88.50 94 TRP A C 1
ATOM 718 O O . TRP A 1 94 ? 5.426 -6.893 -9.759 1.00 88.50 94 TRP A O 1
ATOM 728 N N . ALA A 1 95 ? 4.172 -8.350 -10.902 1.00 91.31 95 ALA A N 1
ATOM 729 C CA . ALA A 1 95 ? 3.030 -8.218 -10.008 1.00 91.31 95 ALA A CA 1
ATOM 730 C C . ALA A 1 95 ? 3.269 -8.869 -8.641 1.00 91.31 95 ALA A C 1
ATOM 732 O O . ALA A 1 95 ? 2.771 -8.374 -7.628 1.00 91.31 95 ALA A O 1
ATOM 733 N N . ASP A 1 96 ? 4.067 -9.929 -8.591 1.00 89.12 96 ASP A N 1
ATOM 734 C CA . ASP A 1 96 ? 4.480 -10.579 -7.356 1.00 89.12 96 ASP A CA 1
ATOM 735 C C . ASP A 1 96 ? 5.525 -9.748 -6.593 1.00 89.12 96 ASP A C 1
ATOM 737 O O . ASP A 1 96 ? 5.336 -9.512 -5.397 1.00 89.12 96 ASP A O 1
ATOM 741 N N . ASP A 1 97 ? 6.534 -9.184 -7.272 1.00 87.88 97 ASP A N 1
ATOM 742 C CA . ASP A 1 97 ? 7.437 -8.174 -6.693 1.00 87.88 97 ASP A CA 1
ATOM 743 C C . ASP A 1 97 ? 6.664 -6.978 -6.118 1.00 87.88 97 ASP A C 1
ATOM 745 O O . ASP A 1 97 ? 6.928 -6.526 -5.000 1.00 87.88 97 ASP A O 1
ATOM 749 N N . ALA A 1 98 ? 5.685 -6.453 -6.859 1.00 92.19 98 ALA A N 1
ATOM 750 C CA . ALA A 1 98 ? 4.870 -5.325 -6.415 1.00 92.19 98 ALA A CA 1
ATOM 751 C C . ALA A 1 98 ? 4.052 -5.664 -5.158 1.00 92.19 98 ALA A C 1
ATOM 753 O O . ALA A 1 98 ? 4.017 -4.874 -4.212 1.00 92.19 98 ALA A O 1
ATOM 754 N N . LEU A 1 99 ? 3.426 -6.845 -5.111 1.00 92.31 99 LEU A N 1
ATOM 755 C CA . LEU A 1 99 ? 2.711 -7.324 -3.925 1.00 92.31 99 LEU A CA 1
ATOM 756 C C . LEU A 1 99 ? 3.630 -7.492 -2.723 1.00 92.31 99 LEU A C 1
ATOM 758 O O . LEU A 1 99 ? 3.273 -7.113 -1.605 1.00 92.31 99 LEU A O 1
ATOM 762 N N . PHE A 1 100 ? 4.819 -8.032 -2.949 1.00 89.88 100 PHE A N 1
ATOM 763 C CA . PHE A 1 100 ? 5.794 -8.218 -1.895 1.00 89.88 100 PHE A CA 1
ATOM 764 C C . PHE A 1 100 ? 6.295 -6.872 -1.339 1.00 89.88 100 PHE A C 1
ATOM 766 O O . PHE A 1 100 ? 6.372 -6.693 -0.122 1.00 89.88 100 PHE A O 1
ATOM 773 N N . ARG A 1 101 ? 6.506 -5.866 -2.197 1.00 87.00 101 ARG A N 1
ATOM 774 C CA . ARG A 1 101 ? 6.838 -4.493 -1.772 1.00 87.00 101 ARG A CA 1
ATOM 775 C C . ARG A 1 101 ? 5.702 -3.811 -1.012 1.00 87.00 101 ARG A C 1
ATOM 777 O O . ARG A 1 101 ? 5.958 -3.108 -0.034 1.00 87.00 101 ARG A O 1
ATOM 784 N N . LEU A 1 102 ? 4.448 -4.043 -1.406 1.00 87.88 102 LEU A N 1
ATOM 785 C CA . LEU A 1 102 ? 3.278 -3.584 -0.649 1.00 87.88 102 LEU A CA 1
ATOM 786 C C . LEU A 1 102 ? 3.236 -4.225 0.741 1.00 87.88 102 LEU A C 1
ATOM 788 O O . LEU A 1 102 ? 3.070 -3.513 1.733 1.00 87.88 102 LEU A O 1
ATOM 792 N N . TYR A 1 103 ? 3.452 -5.540 0.830 1.00 89.19 103 TYR A N 1
ATOM 793 C CA . TYR A 1 103 ? 3.602 -6.237 2.107 1.00 89.19 103 TYR A CA 1
ATOM 794 C C . TYR A 1 103 ? 4.682 -5.574 2.977 1.00 89.19 103 TYR A C 1
ATOM 796 O O . TYR A 1 103 ? 4.379 -5.169 4.099 1.00 89.19 103 TYR A O 1
ATOM 804 N N . GLN A 1 104 ? 5.896 -5.384 2.451 1.00 82.06 104 GLN A N 1
ATOM 805 C CA . GLN A 1 104 ? 7.014 -4.780 3.186 1.00 82.06 104 GLN A CA 1
ATOM 806 C C . GLN A 1 104 ? 6.692 -3.368 3.689 1.00 82.06 104 GLN A C 1
ATOM 808 O O . GLN A 1 104 ? 6.977 -3.045 4.843 1.00 82.06 104 GLN A O 1
ATOM 813 N N . TYR A 1 105 ? 6.058 -2.537 2.859 1.00 85.12 105 TYR A N 1
ATOM 814 C CA . TYR A 1 105 ? 5.650 -1.191 3.255 1.00 85.12 105 TYR A CA 1
ATOM 815 C C . TYR A 1 105 ? 4.669 -1.221 4.432 1.00 85.12 105 TYR A C 1
ATOM 817 O O . TYR A 1 105 ? 4.913 -0.592 5.466 1.00 85.12 105 TYR A O 1
ATOM 825 N N . TYR A 1 106 ? 3.564 -1.966 4.300 1.00 80.00 106 TYR A N 1
ATOM 826 C CA . TYR A 1 106 ? 2.539 -2.014 5.346 1.00 80.00 106 TYR A CA 1
ATOM 827 C C . TYR A 1 106 ? 3.056 -2.681 6.621 1.00 80.00 106 TYR A C 1
ATOM 829 O O . TYR A 1 106 ? 2.658 -2.301 7.724 1.00 80.00 106 TYR A O 1
ATOM 837 N N . TYR A 1 107 ? 3.986 -3.619 6.474 1.00 78.56 107 TYR A N 1
ATOM 838 C CA . TYR A 1 107 ? 4.704 -4.226 7.577 1.00 78.56 107 TYR A CA 1
ATOM 839 C C . TYR A 1 107 ? 5.558 -3.202 8.336 1.00 78.56 107 TYR A C 1
ATOM 841 O O . TYR A 1 107 ? 5.426 -3.069 9.554 1.00 78.56 107 TYR A O 1
ATOM 849 N N . ALA A 1 108 ? 6.368 -2.417 7.620 1.00 74.19 108 ALA A N 1
ATOM 850 C CA . ALA A 1 108 ? 7.252 -1.410 8.204 1.00 74.19 108 ALA A CA 1
ATOM 851 C C . ALA A 1 108 ? 6.481 -0.321 8.970 1.00 74.19 108 ALA A C 1
ATOM 853 O O . ALA A 1 108 ? 6.889 0.086 10.058 1.00 74.19 108 ALA A O 1
ATOM 854 N N . VAL A 1 109 ? 5.320 0.107 8.463 1.00 75.62 109 VAL A N 1
ATOM 855 C CA . VAL A 1 109 ? 4.457 1.087 9.158 1.00 75.62 109 VAL A CA 1
ATOM 856 C C . VAL A 1 109 ? 3.582 0.457 10.257 1.00 75.62 109 VAL A C 1
ATOM 858 O O . VAL A 1 109 ? 2.803 1.154 10.905 1.00 75.62 109 VAL A O 1
ATOM 861 N N . GLY A 1 110 ? 3.712 -0.854 10.493 1.00 67.88 110 GLY A N 1
ATOM 862 C CA . GLY A 1 110 ? 3.016 -1.615 11.537 1.00 67.88 110 GLY A CA 1
ATOM 863 C C . GLY A 1 110 ? 1.539 -1.902 11.275 1.00 67.88 110 GLY A C 1
ATOM 864 O O . GLY A 1 110 ? 0.818 -2.277 12.200 1.00 67.88 110 GLY A O 1
ATOM 865 N N . ALA A 1 111 ? 1.082 -1.748 10.033 1.00 75.06 111 ALA A N 1
ATOM 866 C CA . ALA A 1 111 ? -0.253 -2.133 9.588 1.00 75.06 111 ALA A CA 1
ATOM 867 C C . ALA A 1 111 ? -0.285 -3.633 9.234 1.00 75.06 111 ALA A C 1
ATOM 869 O O . ALA A 1 111 ? -0.541 -4.016 8.090 1.00 75.06 111 ALA A O 1
ATOM 870 N N . TYR A 1 112 ? 0.004 -4.496 10.212 1.00 77.19 112 TYR A N 1
ATOM 871 C CA . TYR A 1 112 ? 0.291 -5.915 9.971 1.00 77.19 112 TYR A CA 1
ATOM 872 C C . TYR A 1 112 ? -0.863 -6.692 9.326 1.00 77.19 112 TYR A C 1
ATOM 874 O O . TYR A 1 112 ? -0.608 -7.548 8.489 1.00 77.19 112 TYR A O 1
ATOM 882 N N . SER A 1 113 ? -2.129 -6.384 9.633 1.00 69.69 113 SER A N 1
ATOM 883 C CA . SER A 1 113 ? -3.259 -7.040 8.944 1.00 69.69 113 SER A CA 1
ATOM 884 C C . SER A 1 113 ? -3.345 -6.665 7.464 1.00 69.69 113 SER A C 1
ATOM 886 O O . SER A 1 113 ? -3.703 -7.505 6.637 1.00 69.69 113 SER A O 1
ATOM 888 N N . THR A 1 114 ? -2.997 -5.426 7.113 1.00 78.44 114 THR A N 1
ATOM 889 C CA . THR A 1 114 ? -2.921 -5.004 5.711 1.00 78.44 114 THR A CA 1
ATOM 890 C C . THR A 1 114 ? -1.755 -5.705 5.015 1.00 78.44 114 THR A C 1
ATOM 892 O O . THR A 1 114 ? -1.927 -6.213 3.912 1.00 78.44 114 THR A O 1
ATOM 895 N N . ALA A 1 115 ? -0.603 -5.814 5.682 1.00 80.00 115 ALA A N 1
ATOM 896 C CA . ALA A 1 115 ? 0.541 -6.567 5.173 1.00 80.00 115 ALA A CA 1
ATOM 897 C C . ALA A 1 115 ? 0.183 -8.047 4.918 1.00 80.00 115 ALA A C 1
ATOM 899 O O . ALA A 1 115 ? 0.394 -8.547 3.816 1.00 80.00 115 ALA A O 1
ATOM 900 N N . ASP A 1 116 ? -0.439 -8.724 5.889 1.00 79.75 116 ASP A N 1
ATOM 901 C CA . ASP A 1 116 ? -0.892 -10.120 5.764 1.00 79.75 116 ASP A CA 1
ATOM 902 C C . ASP A 1 116 ? -1.865 -10.313 4.590 1.00 79.75 116 ASP A C 1
ATOM 904 O O . ASP A 1 116 ? -1.802 -11.320 3.891 1.00 79.75 116 ASP A O 1
ATOM 908 N N . THR A 1 117 ? -2.713 -9.318 4.307 1.00 83.00 117 THR A N 1
ATOM 909 C CA . THR A 1 117 ? -3.610 -9.352 3.139 1.00 83.00 117 THR A CA 1
ATOM 910 C C . THR A 1 117 ? -2.815 -9.456 1.834 1.00 83.00 117 THR A C 1
ATOM 912 O O . THR A 1 117 ? -3.099 -10.331 1.015 1.00 83.00 117 THR A O 1
ATOM 915 N N . PHE A 1 118 ? -1.792 -8.614 1.652 1.00 87.69 118 PHE A N 1
ATOM 916 C CA . PHE A 1 118 ? -0.947 -8.649 0.454 1.00 87.69 118 PHE A CA 1
ATOM 917 C C . PHE A 1 118 ? -0.118 -9.931 0.363 1.00 87.69 118 PHE A C 1
ATOM 919 O O . PHE A 1 118 ? 0.028 -10.485 -0.723 1.00 87.69 118 PHE A O 1
ATOM 926 N N . LEU A 1 119 ? 0.365 -10.451 1.492 1.00 86.06 119 LEU A N 1
ATOM 927 C CA . LEU A 1 119 ? 1.120 -11.703 1.524 1.00 86.06 119 LEU A CA 1
ATOM 928 C C . LEU A 1 119 ? 0.246 -12.926 1.191 1.00 86.06 119 LEU A C 1
ATOM 930 O O . LEU A 1 119 ? 0.667 -13.807 0.443 1.00 86.06 119 LEU A O 1
ATOM 934 N N . ARG A 1 120 ? -1.001 -12.971 1.678 1.00 85.94 120 ARG A N 1
ATOM 935 C CA . ARG A 1 120 ? -1.980 -14.001 1.285 1.00 85.94 120 ARG A CA 1
ATOM 936 C C . ARG A 1 120 ? -2.333 -13.908 -0.190 1.00 85.94 120 ARG A C 1
ATOM 938 O O . ARG A 1 120 ? -2.409 -14.935 -0.857 1.00 85.94 120 ARG A O 1
ATOM 945 N N . GLN A 1 121 ? -2.534 -12.693 -0.694 1.00 89.25 121 GLN A N 1
ATOM 946 C CA . GLN A 1 121 ? -2.780 -12.466 -2.114 1.00 89.25 121 GLN A CA 1
ATOM 947 C C . GLN A 1 121 ? -1.592 -12.942 -2.958 1.00 89.25 121 GLN A C 1
ATOM 949 O O . GLN A 1 121 ? -1.800 -13.590 -3.978 1.00 89.25 121 GLN A O 1
ATOM 954 N N . LEU A 1 122 ? -0.359 -12.689 -2.513 1.00 89.31 122 LEU A N 1
ATOM 955 C CA . LEU A 1 122 ? 0.859 -13.167 -3.165 1.00 89.31 122 LEU A CA 1
ATOM 956 C C . LEU A 1 122 ? 0.886 -14.700 -3.248 1.00 89.31 122 LEU A C 1
ATOM 958 O O . LEU A 1 122 ? 1.043 -15.248 -4.335 1.00 89.31 122 LEU A O 1
ATOM 962 N N . GLY A 1 123 ? 0.642 -15.388 -2.129 1.00 86.88 123 GLY A N 1
ATOM 963 C CA . GLY A 1 123 ? 0.594 -16.854 -2.084 1.00 86.88 123 GLY A CA 1
ATOM 964 C C . GLY A 1 123 ? -0.539 -17.471 -2.911 1.00 86.88 123 GLY A C 1
ATOM 965 O O . GLY A 1 123 ? -0.342 -18.509 -3.538 1.00 86.88 123 GLY A O 1
ATOM 966 N N . ALA A 1 124 ? -1.713 -16.835 -2.935 1.00 88.25 124 ALA A N 1
ATOM 967 C CA . ALA A 1 124 ? -2.879 -17.332 -3.662 1.00 88.25 124 ALA A CA 1
ATOM 968 C C . ALA A 1 124 ? -2.784 -17.088 -5.176 1.00 88.25 124 ALA A C 1
ATOM 970 O O . ALA A 1 124 ? -3.103 -17.975 -5.964 1.00 88.25 124 ALA A O 1
ATOM 971 N N . SER A 1 125 ? -2.354 -15.893 -5.583 1.00 88.88 125 SER A N 1
ATOM 972 C CA . SER A 1 125 ? -2.354 -15.476 -6.988 1.00 88.88 125 SER A CA 1
ATOM 973 C C . SER A 1 125 ? -1.047 -15.792 -7.716 1.00 88.88 125 SER A C 1
ATOM 975 O O . SER A 1 125 ? -1.063 -15.961 -8.932 1.00 88.88 125 SER A O 1
ATOM 977 N N . TYR A 1 126 ? 0.074 -15.901 -6.994 1.00 88.81 126 TYR A N 1
ATOM 978 C CA . TYR A 1 126 ? 1.407 -16.125 -7.564 1.00 88.81 126 TYR A CA 1
ATOM 979 C C . TYR A 1 126 ? 2.130 -17.274 -6.842 1.00 88.81 126 TYR A C 1
ATOM 981 O O . TYR A 1 126 ? 3.213 -17.086 -6.286 1.00 88.81 126 TYR A O 1
ATOM 989 N N . PRO A 1 127 ? 1.583 -18.504 -6.876 1.00 87.25 127 PRO A N 1
ATOM 990 C CA . PRO A 1 127 ? 2.132 -19.646 -6.141 1.00 87.25 127 PRO A CA 1
ATOM 991 C C . PRO A 1 127 ? 3.537 -20.063 -6.596 1.00 87.25 127 PRO A C 1
ATOM 993 O O . PRO A 1 127 ? 4.178 -20.859 -5.921 1.00 87.25 127 PRO A O 1
ATOM 996 N N . ASN A 1 128 ? 4.011 -19.564 -7.744 1.00 86.31 128 ASN A N 1
ATOM 997 C CA . ASN A 1 128 ? 5.355 -19.808 -8.272 1.00 86.31 128 ASN A CA 1
ATOM 998 C C . ASN A 1 128 ? 6.365 -18.699 -7.943 1.00 86.31 128 ASN A C 1
ATOM 1000 O O . ASN A 1 128 ? 7.531 -18.844 -8.298 1.00 86.31 128 ASN A O 1
ATOM 1004 N N . SER A 1 129 ? 5.931 -17.610 -7.306 1.00 85.62 129 SER A N 1
ATOM 1005 C CA . SER A 1 129 ? 6.790 -16.472 -6.975 1.00 85.62 129 SER A CA 1
ATOM 1006 C C . SER A 1 129 ? 7.966 -16.901 -6.082 1.00 85.62 129 SER A C 1
ATOM 1008 O O . SER A 1 129 ? 7.751 -17.726 -5.188 1.00 85.62 129 SER A O 1
ATOM 1010 N N . PRO A 1 130 ? 9.181 -16.337 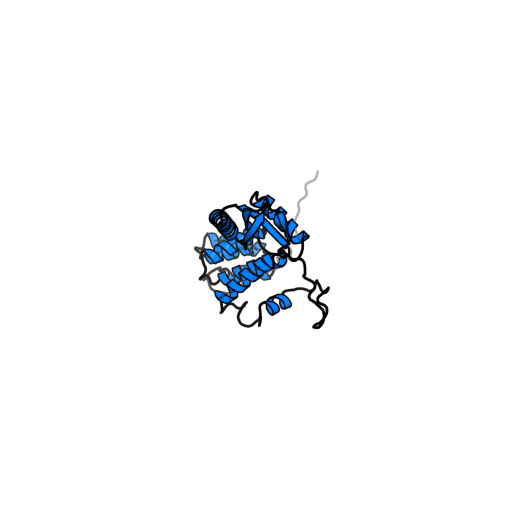-6.233 1.00 82.81 130 PRO A N 1
ATOM 1011 C CA . PRO A 1 130 ? 10.325 -16.627 -5.351 1.00 82.81 130 PRO A CA 1
ATOM 1012 C C . PRO A 1 130 ? 10.072 -16.269 -3.875 1.00 82.81 130 PRO A C 1
ATOM 1014 O O . PRO A 1 130 ? 10.725 -16.792 -2.968 1.00 82.81 130 PRO A O 1
ATOM 1017 N N . TYR A 1 131 ? 9.092 -15.402 -3.611 1.00 81.31 131 TYR A N 1
ATOM 1018 C CA . TYR A 1 131 ? 8.649 -15.052 -2.259 1.00 81.31 131 TYR A CA 1
ATOM 1019 C C . TYR A 1 131 ? 7.742 -16.119 -1.627 1.00 81.31 131 TYR A C 1
ATOM 1021 O O . TYR A 1 131 ? 7.496 -16.083 -0.424 1.00 81.31 131 TYR A O 1
ATOM 1029 N N . VAL A 1 132 ? 7.245 -17.063 -2.432 1.00 78.44 132 VAL A N 1
ATOM 1030 C CA . VAL A 1 132 ? 6.354 -18.159 -2.022 1.00 78.44 132 VAL A CA 1
ATOM 1031 C C . VAL A 1 132 ? 7.074 -19.504 -2.140 1.00 78.44 132 VAL A C 1
ATOM 1033 O O . VAL A 1 132 ? 7.031 -20.315 -1.217 1.00 78.44 132 VAL A O 1
ATOM 1036 N N . LYS A 1 133 ? 7.780 -19.741 -3.252 1.00 64.62 133 LYS A N 1
ATOM 1037 C CA . LYS A 1 133 ? 8.586 -20.941 -3.490 1.00 64.62 133 LYS A CA 1
ATOM 1038 C C . LYS A 1 133 ? 10.023 -20.728 -3.037 1.00 64.62 133 LYS A C 1
ATOM 1040 O O . LYS A 1 133 ? 10.742 -19.905 -3.585 1.00 64.62 133 LYS A O 1
ATOM 1045 N N . GLY A 1 134 ? 10.463 -21.543 -2.083 1.00 57.72 134 GLY A N 1
ATOM 1046 C CA . GLY A 1 134 ? 11.887 -21.809 -1.855 1.00 57.72 134 GLY A CA 1
ATOM 1047 C C . GLY A 1 134 ? 12.555 -21.069 -0.697 1.00 57.72 134 GLY A C 1
ATOM 1048 O O . GLY A 1 134 ? 13.604 -21.523 -0.255 1.00 57.72 134 GLY A O 1
ATOM 1049 N N . THR A 1 135 ? 11.957 -20.015 -0.132 1.00 48.88 135 THR A N 1
ATOM 1050 C CA . THR A 1 135 ? 12.653 -19.222 0.908 1.00 48.88 135 THR A CA 1
ATOM 1051 C C . THR A 1 135 ? 11.906 -19.132 2.239 1.00 48.88 135 THR A C 1
ATOM 1053 O O . THR A 1 135 ? 12.529 -18.892 3.276 1.00 48.88 135 THR A O 1
ATOM 1056 N N . PHE A 1 136 ? 10.593 -19.380 2.252 1.00 51.38 136 PHE A N 1
ATOM 1057 C CA . PHE A 1 136 ? 9.760 -19.228 3.443 1.00 51.38 136 PHE A CA 1
ATOM 1058 C C . PHE A 1 136 ? 8.735 -20.362 3.518 1.00 51.38 136 PHE A C 1
ATOM 1060 O O . PHE A 1 136 ? 7.878 -20.496 2.653 1.00 51.38 136 PHE A O 1
ATOM 1067 N N . THR A 1 137 ? 8.838 -21.204 4.546 1.00 47.12 137 THR A N 1
ATOM 1068 C CA . THR A 1 137 ? 7.930 -22.341 4.788 1.00 47.12 137 THR A CA 1
ATOM 1069 C C . THR A 1 137 ? 6.550 -21.904 5.290 1.00 47.12 137 THR A C 1
ATOM 1071 O O . THR A 1 137 ? 5.598 -22.681 5.265 1.00 47.12 137 THR A O 1
ATOM 1074 N N . SER A 1 138 ? 6.417 -20.648 5.713 1.00 48.00 138 SER A N 1
ATOM 1075 C CA . SER A 1 138 ? 5.174 -20.037 6.167 1.00 48.00 138 SER A CA 1
ATOM 1076 C C . SER A 1 138 ? 5.285 -18.508 6.157 1.00 48.00 138 SER A C 1
ATOM 1078 O O . SER A 1 138 ? 6.383 -17.950 6.159 1.00 48.00 138 SER A O 1
ATOM 1080 N N . VAL A 1 139 ? 4.147 -17.812 6.241 1.00 49.28 139 VAL A N 1
ATOM 1081 C CA . VAL A 1 139 ? 4.101 -16.356 6.489 1.00 49.28 139 VAL A CA 1
ATOM 1082 C C . VAL A 1 139 ? 4.871 -15.943 7.756 1.00 49.28 139 VAL A C 1
ATOM 1084 O O . VAL A 1 139 ? 5.418 -14.844 7.814 1.00 49.28 139 VAL A O 1
ATOM 1087 N N . ALA A 1 140 ? 4.988 -16.840 8.742 1.00 43.75 140 ALA A N 1
ATOM 1088 C CA . ALA A 1 140 ? 5.800 -16.627 9.938 1.00 43.75 140 ALA A CA 1
ATOM 1089 C C . ALA A 1 140 ? 7.316 -16.701 9.653 1.00 43.75 140 ALA A C 1
ATOM 1091 O O . ALA A 1 140 ? 8.104 -16.014 10.304 1.00 43.75 140 ALA A O 1
ATOM 1092 N N . ASP A 1 141 ? 7.744 -17.469 8.650 1.00 50.50 141 ASP A N 1
ATOM 1093 C CA . ASP A 1 141 ? 9.154 -17.545 8.247 1.00 50.50 141 ASP A CA 1
ATOM 1094 C C . ASP A 1 141 ? 9.588 -16.323 7.434 1.00 50.50 141 ASP A C 1
ATOM 1096 O O . ASP A 1 141 ? 10.702 -15.833 7.625 1.00 50.50 141 ASP A O 1
ATOM 1100 N N . VAL A 1 142 ? 8.698 -15.784 6.587 1.00 54.25 142 VAL A N 1
ATOM 1101 C CA . VAL A 1 142 ? 8.889 -14.485 5.905 1.00 54.25 142 VAL A CA 1
ATOM 1102 C C . VAL A 1 142 ? 9.150 -13.393 6.941 1.00 54.25 142 VAL A C 1
ATOM 1104 O O . VAL A 1 142 ? 10.122 -12.645 6.847 1.00 54.25 142 VAL A O 1
ATOM 1107 N N . PHE A 1 143 ? 8.303 -13.352 7.972 1.00 47.91 143 PHE A N 1
ATOM 1108 C CA . PHE A 1 143 ? 8.379 -12.402 9.079 1.00 47.91 143 PHE A CA 1
ATOM 1109 C C . PHE A 1 143 ? 9.713 -12.494 9.832 1.00 47.91 143 PHE A C 1
ATOM 1111 O O . PHE A 1 143 ? 10.346 -11.477 10.104 1.00 47.91 143 PHE A O 1
ATOM 1118 N N . THR A 1 144 ? 10.158 -13.713 10.143 1.00 47.56 144 THR A N 1
ATOM 1119 C CA . THR A 1 144 ? 11.348 -13.963 10.976 1.00 47.56 144 THR A CA 1
ATOM 1120 C C . THR A 1 144 ? 12.657 -13.640 10.254 1.00 47.56 144 THR A C 1
ATOM 1122 O O . THR A 1 144 ? 13.632 -13.231 10.879 1.00 47.56 144 THR A O 1
ATOM 1125 N N . ARG A 1 145 ? 12.701 -13.820 8.931 1.00 51.69 145 ARG A N 1
ATOM 1126 C CA . ARG A 1 145 ? 13.926 -13.665 8.129 1.00 51.69 145 ARG A CA 1
ATOM 1127 C C . ARG A 1 145 ? 14.133 -12.254 7.568 1.00 51.69 145 ARG A C 1
ATOM 1129 O O . ARG A 1 145 ? 15.236 -11.947 7.132 1.00 51.69 145 ARG A O 1
ATOM 1136 N N . MET A 1 146 ? 13.106 -11.400 7.572 1.00 49.31 146 MET A N 1
ATOM 1137 C CA . MET A 1 146 ? 13.173 -10.033 7.021 1.00 49.31 146 MET A CA 1
ATOM 1138 C C . MET A 1 146 ? 13.401 -8.937 8.063 1.00 49.31 146 MET A C 1
ATOM 1140 O O . MET A 1 146 ? 13.472 -7.764 7.705 1.00 49.31 146 MET A O 1
ATOM 1144 N N . THR A 1 147 ? 13.526 -9.282 9.344 1.00 42.75 147 THR A N 1
ATOM 1145 C CA . THR A 1 147 ? 13.904 -8.316 10.378 1.00 42.75 147 THR A CA 1
ATOM 1146 C C . THR A 1 147 ? 15.430 -8.201 10.470 1.00 42.75 147 THR A C 1
ATOM 1148 O O . THR A 1 147 ? 16.057 -9.143 10.960 1.00 42.75 147 THR A O 1
ATOM 1151 N N . PRO A 1 148 ? 16.061 -7.066 10.099 1.00 39.62 148 PRO A N 1
ATOM 1152 C CA . PRO A 1 148 ? 17.322 -6.697 10.724 1.00 39.62 148 PRO A CA 1
ATOM 1153 C C . PRO A 1 148 ? 17.007 -6.402 12.197 1.00 39.62 148 PRO A C 1
ATOM 1155 O O . PRO A 1 148 ? 16.001 -5.771 12.521 1.00 39.62 148 PRO A O 1
ATOM 1158 N N . VAL A 1 149 ? 17.797 -6.960 13.102 1.00 42.12 149 VAL A N 1
ATOM 1159 C CA . VAL A 1 149 ? 17.517 -7.019 14.541 1.00 42.12 149 VAL A CA 1
ATOM 1160 C C . VAL A 1 149 ? 17.217 -5.635 15.146 1.00 42.12 149 VAL A C 1
ATOM 1162 O O . VAL A 1 149 ? 18.126 -4.847 15.367 1.00 42.12 149 VAL A O 1
ATOM 1165 N N . ALA A 1 150 ? 15.937 -5.383 15.448 1.00 38.62 150 ALA A N 1
ATOM 1166 C CA . ALA A 1 150 ? 15.399 -4.719 16.648 1.00 38.62 150 ALA A CA 1
ATOM 1167 C C . ALA A 1 150 ? 13.855 -4.797 16.585 1.00 38.62 150 ALA A C 1
ATOM 1169 O O . ALA A 1 150 ? 13.181 -4.015 15.925 1.00 38.62 150 ALA A O 1
ATOM 1170 N N . SER A 1 151 ? 13.213 -5.770 17.223 1.00 35.69 151 SER A N 1
ATOM 1171 C CA . SER A 1 151 ? 13.031 -5.706 18.674 1.00 35.69 151 SER A CA 1
ATOM 1172 C C . SER A 1 151 ? 13.019 -7.093 19.320 1.00 35.69 151 SER A C 1
ATOM 1174 O O . SER A 1 151 ? 12.045 -7.832 19.164 1.00 35.69 151 SER A O 1
ATOM 1176 N N . PRO A 1 152 ? 14.029 -7.431 20.136 1.00 45.53 152 PRO A N 1
ATOM 1177 C CA . PRO A 1 152 ? 13.924 -8.495 21.114 1.00 45.53 152 PRO A CA 1
ATOM 1178 C C . PRO A 1 152 ? 13.444 -7.915 22.456 1.00 45.53 152 PRO A C 1
ATOM 1180 O O . PRO A 1 152 ? 14.242 -7.659 23.346 1.00 45.53 152 PRO A O 1
ATOM 1183 N N . ALA A 1 153 ? 12.133 -7.699 22.593 1.00 39.81 153 ALA A N 1
ATOM 1184 C CA . ALA A 1 153 ? 11.405 -7.648 23.873 1.00 39.81 153 ALA A CA 1
ATOM 1185 C C . ALA A 1 153 ? 9.911 -7.485 23.534 1.00 39.81 153 ALA A C 1
ATOM 1187 O O . ALA A 1 153 ? 9.471 -6.400 23.191 1.00 39.81 153 ALA A O 1
ATOM 1188 N N . ARG A 1 154 ? 9.041 -8.498 23.531 1.00 39.81 154 ARG A N 1
ATOM 1189 C CA . ARG A 1 154 ? 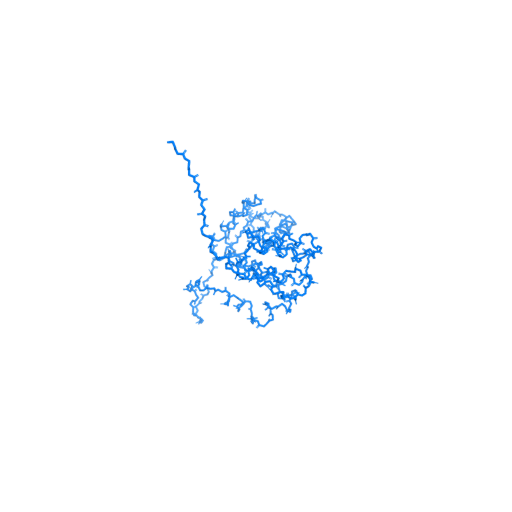8.869 -9.558 24.523 1.00 39.81 154 ARG A CA 1
ATOM 1190 C C . ARG A 1 154 ? 7.972 -10.648 23.916 1.00 39.81 154 ARG A C 1
ATOM 1192 O O . ARG A 1 154 ? 6.753 -10.566 24.007 1.00 39.81 154 ARG A O 1
ATOM 1199 N N . ILE A 1 155 ? 8.563 -11.683 23.325 1.00 36.47 155 ILE A N 1
ATOM 1200 C CA . ILE A 1 155 ? 7.911 -12.998 23.255 1.00 36.47 155 ILE A CA 1
ATOM 1201 C C . ILE A 1 155 ? 8.664 -13.877 24.244 1.00 36.47 155 ILE A C 1
ATOM 1203 O O . ILE A 1 155 ? 9.675 -14.502 23.932 1.00 36.47 155 ILE A O 1
ATOM 1207 N N . SER A 1 156 ? 8.203 -13.848 25.491 1.00 40.28 156 SER A N 1
ATOM 1208 C CA . SER A 1 156 ? 8.581 -14.843 26.484 1.00 40.28 156 SER A CA 1
ATOM 1209 C C . SER A 1 156 ? 8.016 -16.200 26.058 1.00 40.28 156 SER A C 1
ATOM 1211 O O . SER A 1 156 ? 6.810 -16.344 25.884 1.00 40.28 156 SER A O 1
ATOM 1213 N N . LYS A 1 157 ? 8.937 -17.146 25.864 1.00 38.84 157 LYS A N 1
ATOM 1214 C CA . LYS A 1 157 ? 8.846 -18.614 25.947 1.00 38.84 157 LYS A CA 1
ATOM 1215 C C . LYS A 1 157 ? 7.449 -19.243 26.213 1.00 38.84 157 LYS A C 1
ATOM 1217 O O . LYS A 1 157 ? 6.772 -18.926 27.181 1.00 38.84 157 LYS A O 1
ATOM 1222 N N . LYS A 1 158 ? 7.115 -20.214 25.352 1.00 35.41 158 LYS A N 1
ATOM 1223 C CA . LYS A 1 158 ? 6.040 -21.246 25.358 1.00 35.41 158 LYS A CA 1
ATOM 1224 C C . LYS A 1 158 ? 5.904 -22.013 26.709 1.00 35.41 158 LYS A C 1
ATOM 1226 O O . LYS A 1 158 ? 6.904 -22.077 27.416 1.00 35.41 158 LYS A O 1
ATOM 1231 N N . PRO A 1 159 ? 4.868 -22.860 26.923 1.00 47.56 159 PRO A N 1
ATOM 1232 C CA . PRO A 1 159 ? 3.417 -22.650 27.050 1.00 47.56 159 PRO A CA 1
ATOM 1233 C C . PRO A 1 159 ? 2.921 -22.919 28.498 1.00 47.56 159 PRO A C 1
ATOM 1235 O O . PRO A 1 159 ? 3.395 -23.836 29.158 1.00 47.56 159 PRO A O 1
ATOM 1238 N N . GLY A 1 160 ? 1.914 -22.186 28.977 1.00 36.62 160 GLY A N 1
ATOM 1239 C CA . GLY A 1 160 ? 1.308 -22.438 30.294 1.00 36.62 160 GLY A CA 1
ATOM 1240 C C . GLY A 1 160 ? 1.080 -21.147 31.062 1.00 36.62 160 GLY A C 1
ATOM 1241 O O . GLY A 1 160 ? 1.877 -20.757 31.905 1.00 36.62 160 GLY A O 1
ATOM 1242 N N . GLY A 1 161 ? 0.009 -20.443 30.717 1.00 33.59 161 GLY A N 1
ATOM 1243 C CA . GLY A 1 161 ? -0.355 -19.180 31.344 1.00 33.59 161 GLY A CA 1
ATOM 1244 C C . GLY A 1 161 ? -1.394 -18.472 30.491 1.00 33.59 161 GLY A C 1
ATOM 1245 O O . GLY A 1 161 ? -1.160 -18.203 29.317 1.00 33.59 161 GLY A O 1
ATOM 1246 N N . THR A 1 162 ? -2.562 -18.255 31.075 1.00 33.75 162 THR A N 1
ATOM 1247 C CA . THR A 1 162 ? -3.789 -17.668 30.521 1.00 33.75 162 THR A CA 1
ATOM 1248 C C . THR A 1 162 ? -3.528 -16.509 29.536 1.00 33.75 162 THR A C 1
ATOM 1250 O O . THR A 1 162 ? -2.690 -15.651 29.823 1.00 33.75 162 THR A O 1
ATOM 1253 N N . PRO A 1 163 ? -4.222 -16.430 28.380 1.00 42.31 163 PRO A N 1
ATOM 1254 C CA . PRO A 1 163 ? -3.915 -15.447 27.342 1.00 42.31 163 PRO A CA 1
ATOM 1255 C C . PRO A 1 163 ? -4.201 -14.017 27.817 1.00 42.31 163 PRO A C 1
ATOM 1257 O O . PRO A 1 163 ? -5.353 -13.606 27.952 1.00 42.31 163 PRO A O 1
ATOM 1260 N N . ILE A 1 164 ? -3.146 -13.223 28.013 1.00 42.59 164 ILE A N 1
ATOM 1261 C CA . ILE A 1 164 ? -3.259 -11.765 28.124 1.00 42.59 164 ILE A CA 1
ATOM 1262 C C . ILE A 1 164 ? -3.628 -11.252 26.725 1.00 42.59 164 ILE A C 1
ATOM 1264 O O . ILE A 1 164 ? -2.798 -11.279 25.817 1.00 42.59 164 ILE A O 1
ATOM 1268 N N . ARG A 1 165 ? -4.881 -10.819 26.522 1.00 53.12 165 ARG A N 1
ATOM 1269 C CA . ARG A 1 165 ? -5.336 -10.186 25.270 1.00 53.12 165 ARG A CA 1
ATOM 1270 C C . ARG A 1 165 ? -4.443 -8.978 24.958 1.00 53.12 165 ARG A C 1
ATOM 1272 O O . ARG A 1 165 ? -4.588 -7.926 25.579 1.00 53.12 165 ARG A O 1
ATOM 1279 N N . ALA A 1 166 ? -3.532 -9.111 23.995 1.00 56.03 166 ALA A N 1
ATOM 1280 C CA . ALA A 1 166 ? -2.806 -7.969 23.452 1.00 56.03 166 ALA A CA 1
ATOM 1281 C C . ALA A 1 166 ? -3.825 -6.991 22.844 1.00 56.03 166 ALA A C 1
ATOM 1283 O O . ALA A 1 166 ? -4.637 -7.384 22.006 1.00 56.03 166 ALA A O 1
ATOM 1284 N N . LYS A 1 167 ? -3.826 -5.732 23.300 1.00 68.62 167 LYS A N 1
ATOM 1285 C CA . LYS A 1 167 ? -4.729 -4.699 22.776 1.00 68.62 167 LYS A CA 1
ATOM 1286 C C . LYS A 1 167 ? -4.372 -4.428 21.314 1.00 68.62 167 LYS A C 1
ATOM 1288 O O . LYS A 1 167 ? -3.275 -3.966 21.023 1.00 68.62 167 LYS A O 1
ATOM 1293 N N . VAL A 1 168 ? -5.294 -4.733 20.405 1.00 80.69 168 VAL A N 1
ATOM 1294 C CA . VAL A 1 168 ? -5.161 -4.446 18.973 1.00 80.69 168 VAL A CA 1
ATOM 1295 C C . VAL A 1 168 ? -5.930 -3.168 18.673 1.00 80.69 168 VAL A C 1
ATOM 1297 O O . VAL A 1 168 ? -7.067 -3.014 19.112 1.00 80.69 168 VAL A O 1
ATOM 1300 N N . PHE A 1 169 ? -5.335 -2.264 17.903 1.00 84.50 169 PHE A N 1
ATOM 1301 C CA . PHE A 1 169 ? -5.960 -1.017 17.474 1.00 84.50 169 PHE A CA 1
ATOM 1302 C C . PHE A 1 169 ? -6.378 -1.106 16.007 1.00 84.50 169 PHE A C 1
ATOM 1304 O O . PHE A 1 169 ? -5.811 -1.855 15.213 1.00 84.50 169 PHE A O 1
ATOM 1311 N N . THR A 1 170 ? -7.381 -0.336 15.618 1.00 87.44 170 THR A N 1
ATOM 1312 C CA . THR A 1 170 ? -7.832 -0.190 14.231 1.00 87.44 170 THR A CA 1
ATOM 1313 C C . THR A 1 170 ? -8.274 1.246 14.008 1.00 87.44 170 THR A C 1
ATOM 1315 O O . THR A 1 170 ? -8.604 1.958 14.958 1.00 87.44 170 THR A O 1
ATOM 1318 N N . VAL A 1 171 ? -8.244 1.701 12.761 1.00 89.19 171 VAL A N 1
ATOM 1319 C CA . VAL A 1 171 ? -8.585 3.083 12.433 1.00 89.19 171 VAL A CA 1
ATOM 1320 C C . VAL A 1 171 ? -9.987 3.125 11.854 1.00 89.19 171 VAL A C 1
ATOM 1322 O O . VAL A 1 171 ? -10.242 2.614 10.768 1.00 89.19 171 VAL A O 1
ATOM 1325 N N . GLN A 1 172 ? -10.921 3.706 12.598 1.00 88.38 172 GLN A N 1
ATOM 1326 C CA . GLN A 1 172 ? -12.296 3.878 12.158 1.00 88.38 172 GLN A CA 1
ATOM 1327 C C . GLN A 1 172 ? -12.412 5.154 11.330 1.00 88.38 172 GLN A C 1
ATOM 1329 O O . GLN A 1 172 ? -12.118 6.241 11.819 1.00 88.38 172 GLN A O 1
ATOM 1334 N N . VAL A 1 173 ? -12.873 5.014 10.092 1.00 88.69 173 VAL A N 1
ATOM 1335 C CA . VAL A 1 173 ? -12.974 6.113 9.118 1.00 88.69 173 VAL A CA 1
ATOM 1336 C C . VAL A 1 173 ? -14.403 6.600 8.905 1.00 88.69 173 VAL A C 1
ATOM 1338 O O . VAL A 1 173 ? -14.605 7.737 8.499 1.00 88.69 173 VAL A O 1
ATOM 1341 N N . ALA A 1 174 ? -15.406 5.761 9.180 1.00 86.19 174 ALA A N 1
ATOM 1342 C CA . ALA A 1 174 ? -16.810 6.147 9.072 1.00 86.19 174 ALA A CA 1
ATOM 1343 C C . ALA A 1 174 ? -17.729 5.215 9.875 1.00 86.19 174 ALA A C 1
ATOM 1345 O O . ALA A 1 174 ? -17.363 4.085 10.201 1.00 86.19 174 ALA A O 1
ATOM 1346 N N . SER A 1 175 ? -18.939 5.684 10.179 1.00 88.81 175 SER A N 1
ATOM 1347 C CA . SER A 1 175 ? -20.041 4.880 10.724 1.00 88.81 175 SER A CA 1
ATOM 1348 C C . SER A 1 175 ? -21.321 5.208 9.962 1.00 88.81 175 SER A C 1
ATOM 1350 O O . SER A 1 175 ? -21.659 6.379 9.819 1.00 88.81 175 SER A O 1
ATOM 1352 N N . PHE A 1 176 ? -22.037 4.189 9.495 1.00 91.00 176 PHE A N 1
ATOM 1353 C CA . PHE A 1 176 ? -23.260 4.335 8.705 1.00 91.00 176 PHE A CA 1
ATOM 1354 C C . PHE A 1 176 ? -24.429 3.601 9.358 1.00 91.00 176 PHE A C 1
ATOM 1356 O O . PHE A 1 176 ? -24.239 2.601 10.047 1.00 91.00 176 PHE A O 1
ATOM 1363 N N . ARG A 1 177 ? -25.656 4.071 9.116 1.00 87.19 177 ARG A N 1
ATOM 1364 C CA . ARG A 1 177 ? -26.883 3.357 9.518 1.00 87.19 177 ARG A CA 1
ATOM 1365 C C . ARG A 1 177 ? -27.277 2.265 8.520 1.00 87.19 177 ARG A C 1
ATOM 1367 O O . ARG A 1 177 ? -27.951 1.314 8.891 1.00 87.19 177 ARG A O 1
ATOM 1374 N N . ASN A 1 178 ? -26.832 2.386 7.269 1.00 92.00 178 ASN A N 1
ATOM 1375 C CA . ASN A 1 178 ? -27.107 1.436 6.198 1.00 92.00 178 ASN A CA 1
ATOM 1376 C C . ASN A 1 178 ? -25.839 0.649 5.833 1.00 92.00 178 ASN A C 1
ATOM 1378 O O . ASN A 1 178 ? -24.769 1.232 5.632 1.00 92.00 178 ASN A O 1
ATOM 1382 N N . ARG A 1 179 ? -25.973 -0.675 5.710 1.00 91.12 179 ARG A N 1
ATOM 1383 C CA . ARG A 1 179 ? -24.894 -1.584 5.310 1.00 91.12 179 ARG A CA 1
ATOM 1384 C C . ARG A 1 179 ? -24.360 -1.262 3.919 1.00 91.12 179 ARG A C 1
ATOM 1386 O O . ARG A 1 179 ? -23.150 -1.218 3.737 1.00 91.12 179 ARG A O 1
ATOM 1393 N N . ALA A 1 180 ? -25.240 -0.965 2.963 1.00 90.25 180 ALA A N 1
ATOM 1394 C CA . ALA A 1 180 ? -24.845 -0.674 1.588 1.00 90.25 180 ALA A CA 1
ATOM 1395 C C . ALA A 1 180 ? -23.947 0.572 1.501 1.00 90.25 180 ALA A C 1
ATOM 1397 O O . ALA A 1 180 ? -23.026 0.620 0.687 1.00 90.25 180 ALA A O 1
ATOM 1398 N N . ASP A 1 181 ? -24.187 1.575 2.348 1.00 89.62 181 ASP A N 1
ATOM 1399 C CA . ASP A 1 181 ? -23.371 2.793 2.408 1.00 89.62 181 ASP A CA 1
ATOM 1400 C C . ASP A 1 181 ? -21.992 2.493 3.001 1.00 89.62 181 ASP A C 1
ATOM 1402 O O . ASP A 1 181 ? -20.972 2.924 2.456 1.00 89.62 181 ASP A O 1
ATOM 1406 N N . ALA A 1 182 ? -21.957 1.679 4.061 1.00 88.81 182 ALA A N 1
ATOM 1407 C CA . ALA A 1 182 ? -20.715 1.202 4.656 1.00 88.81 182 ALA A CA 1
ATOM 1408 C C . ALA A 1 182 ? -19.887 0.371 3.674 1.00 88.81 182 ALA A C 1
ATOM 1410 O O . ALA A 1 182 ? -18.679 0.563 3.585 1.00 88.81 182 ALA A O 1
ATOM 1411 N N . GLU A 1 183 ? -20.520 -0.499 2.891 1.00 90.25 183 GLU A N 1
ATOM 1412 C CA . GLU A 1 183 ? -19.847 -1.290 1.862 1.00 90.25 183 GLU A CA 1
ATOM 1413 C C . GLU A 1 183 ? -19.346 -0.426 0.696 1.00 90.25 183 GLU A C 1
ATOM 1415 O O . GLU A 1 183 ? -18.256 -0.666 0.177 1.00 90.25 183 GLU A O 1
ATOM 1420 N N . ARG A 1 184 ? -20.086 0.617 0.284 1.00 90.56 184 ARG A N 1
ATOM 1421 C CA . ARG A 1 184 ? -19.585 1.587 -0.710 1.00 90.56 184 ARG A CA 1
ATOM 1422 C C . ARG A 1 184 ? -18.346 2.311 -0.193 1.00 90.56 184 ARG A C 1
ATOM 1424 O O . ARG A 1 184 ? -17.362 2.432 -0.921 1.00 90.56 184 ARG A O 1
ATOM 1431 N N . ALA A 1 185 ? -18.366 2.748 1.064 1.00 85.69 185 ALA A N 1
ATOM 1432 C CA . ALA A 1 185 ? -17.209 3.364 1.702 1.00 85.69 185 ALA A CA 1
ATOM 1433 C C . ALA A 1 185 ? -16.043 2.372 1.848 1.00 85.69 185 ALA A C 1
ATOM 1435 O O . ALA A 1 185 ? -14.912 2.707 1.514 1.00 85.69 185 ALA A O 1
ATOM 1436 N N . GLN A 1 186 ? -16.307 1.130 2.251 1.00 87.81 186 GLN A N 1
ATOM 1437 C CA . GLN A 1 186 ? -15.309 0.063 2.301 1.00 87.81 186 GLN A CA 1
ATOM 1438 C C . GLN A 1 186 ? -14.638 -0.128 0.936 1.00 87.81 186 GLN A C 1
ATOM 1440 O O . GLN A 1 186 ? -13.415 -0.054 0.849 1.00 87.81 186 GLN A O 1
ATOM 1445 N N . ARG A 1 187 ? -15.423 -0.301 -0.137 1.00 84.69 187 ARG A N 1
ATOM 1446 C CA . ARG A 1 187 ? -14.907 -0.438 -1.508 1.00 84.69 187 ARG A CA 1
ATOM 1447 C C . ARG A 1 187 ? -14.091 0.776 -1.939 1.00 84.69 187 ARG A C 1
ATOM 1449 O O . ARG A 1 187 ? -13.069 0.604 -2.589 1.00 84.69 187 ARG A O 1
ATOM 1456 N N . LYS A 1 188 ? -14.490 1.986 -1.537 1.00 85.12 188 LYS A N 1
ATOM 1457 C CA . LYS A 1 188 ? -13.716 3.212 -1.780 1.00 85.12 188 LYS A CA 1
ATOM 1458 C C . LYS A 1 188 ? -12.331 3.143 -1.130 1.00 85.12 188 LYS A C 1
ATOM 1460 O O . LYS A 1 188 ? -11.342 3.424 -1.797 1.00 85.12 188 LYS A O 1
ATOM 1465 N N . TYR A 1 189 ? -12.239 2.738 0.137 1.00 82.44 189 TYR A N 1
ATOM 1466 C CA . TYR A 1 189 ? -10.948 2.621 0.828 1.00 82.44 189 TYR A CA 1
ATOM 1467 C C . TYR A 1 189 ? -10.104 1.448 0.321 1.00 82.44 189 TYR A C 1
ATOM 1469 O O . TYR A 1 189 ? -8.889 1.591 0.223 1.00 82.44 189 TYR A O 1
ATOM 1477 N N . ILE A 1 190 ? -10.733 0.341 -0.081 1.00 79.06 190 ILE A N 1
ATOM 1478 C CA . ILE A 1 190 ? -10.064 -0.747 -0.809 1.00 79.06 190 ILE A CA 1
ATOM 1479 C C . ILE A 1 190 ? -9.519 -0.237 -2.148 1.00 79.06 190 ILE A C 1
ATOM 1481 O O . ILE A 1 190 ? -8.396 -0.567 -2.511 1.00 79.06 190 ILE A O 1
ATOM 1485 N N . GLY A 1 191 ? -10.261 0.625 -2.847 1.00 71.31 191 GLY A N 1
ATOM 1486 C CA . GLY A 1 191 ? -9.801 1.297 -4.064 1.00 71.31 191 GLY A CA 1
ATOM 1487 C C . GLY A 1 191 ? -8.611 2.235 -3.834 1.00 71.31 191 GLY A C 1
ATOM 1488 O O . GLY A 1 191 ? -7.780 2.391 -4.720 1.00 71.31 191 GLY A O 1
ATOM 1489 N N . TYR A 1 192 ? -8.481 2.805 -2.632 1.00 73.12 192 TYR A N 1
ATOM 1490 C CA . TYR A 1 192 ? -7.273 3.518 -2.187 1.00 73.12 192 TYR A CA 1
ATOM 1491 C C . TYR A 1 192 ? -6.159 2.581 -1.700 1.00 73.12 192 TYR A C 1
ATOM 1493 O O . TYR A 1 192 ? -5.123 3.043 -1.228 1.00 73.12 192 TYR A O 1
ATOM 1501 N N . GLY A 1 193 ? -6.376 1.267 -1.789 1.00 68.44 193 GLY A N 1
ATOM 1502 C CA . GLY A 1 193 ? -5.396 0.253 -1.437 1.00 68.44 193 GLY A CA 1
ATOM 1503 C C . GLY A 1 193 ? -5.300 -0.054 0.053 1.00 68.44 193 GLY A C 1
ATOM 1504 O O . GLY A 1 193 ? -4.342 -0.683 0.503 1.00 68.44 193 GLY A O 1
ATOM 1505 N N . TYR A 1 194 ? -6.285 0.375 0.838 1.00 80.81 194 TYR A N 1
ATOM 1506 C CA . TYR A 1 194 ? -6.360 0.062 2.255 1.00 80.81 194 TYR A CA 1
ATOM 1507 C C . TYR A 1 194 ? -7.156 -1.223 2.496 1.00 80.81 194 TYR A C 1
ATOM 1509 O O . TYR A 1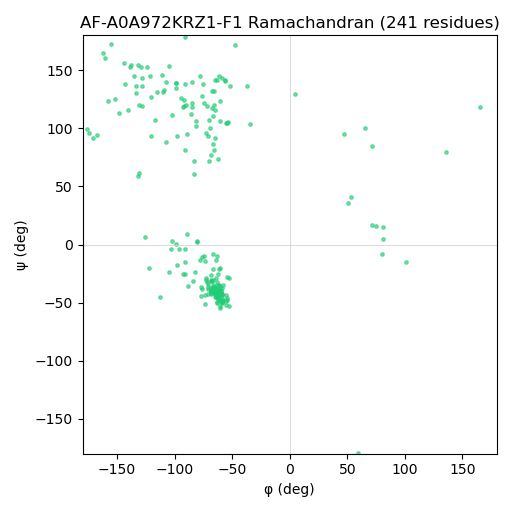 194 ? -8.238 -1.406 1.940 1.00 80.81 194 TYR A O 1
ATOM 1517 N N . SER A 1 195 ? -6.680 -2.083 3.404 1.00 74.62 195 SER A N 1
ATOM 1518 C CA . SER A 1 195 ? -7.483 -3.208 3.902 1.00 74.62 195 SER A CA 1
ATOM 1519 C C . SER A 1 195 ? -8.599 -2.667 4.800 1.00 74.62 195 SER A C 1
ATOM 1521 O O . SER A 1 195 ? -8.391 -2.383 5.985 1.00 74.62 195 SER A O 1
ATOM 1523 N N . ALA A 1 196 ? -9.766 -2.429 4.197 1.00 86.62 196 ALA A N 1
ATOM 1524 C CA . ALA A 1 196 ? -10.941 -1.886 4.860 1.00 86.62 196 ALA A CA 1
ATOM 1525 C C . ALA A 1 196 ? -12.020 -2.958 5.035 1.00 86.62 196 ALA A C 1
ATOM 1527 O O . ALA A 1 196 ? -12.292 -3.749 4.130 1.00 86.62 196 ALA A O 1
ATOM 1528 N N . TYR A 1 197 ? -12.678 -2.948 6.189 1.00 85.94 197 TYR A N 1
ATOM 1529 C CA . TYR A 1 197 ? -13.760 -3.872 6.518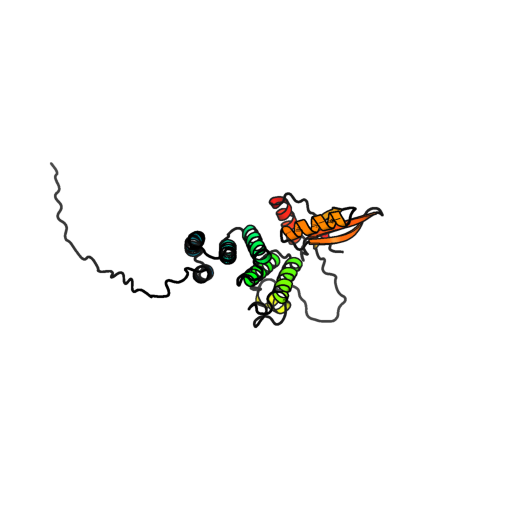 1.00 85.94 197 TYR A CA 1
ATOM 1530 C C . TYR A 1 197 ? -14.903 -3.159 7.236 1.00 85.94 197 TYR A C 1
ATOM 1532 O O . TYR A 1 197 ? -14.708 -2.138 7.900 1.00 85.94 197 TYR A O 1
ATOM 1540 N N . VAL A 1 198 ? -16.108 -3.706 7.084 1.00 87.88 198 VAL A N 1
ATOM 1541 C CA . VAL A 1 198 ? -17.299 -3.258 7.806 1.00 87.88 198 VAL A CA 1
ATOM 1542 C C . VAL A 1 198 ? -17.459 -4.117 9.057 1.00 87.88 198 VAL A C 1
ATOM 1544 O O . VAL A 1 198 ? -17.485 -5.341 8.971 1.00 87.88 198 VAL A O 1
ATOM 1547 N N . ALA A 1 199 ? -17.569 -3.474 10.215 1.00 86.31 199 ALA A N 1
ATOM 1548 C CA . ALA A 1 199 ? -17.925 -4.105 11.477 1.00 86.31 199 ALA A CA 1
ATOM 1549 C C . ALA A 1 199 ? -19.324 -3.649 11.904 1.00 86.31 199 ALA A C 1
ATOM 1551 O O . ALA A 1 199 ? -19.615 -2.450 11.906 1.00 86.31 199 ALA A O 1
ATOM 1552 N N . GLU A 1 200 ? -20.183 -4.592 12.277 1.00 86.75 200 GLU A N 1
ATOM 1553 C CA . GLU A 1 200 ? -21.486 -4.278 12.863 1.00 86.75 200 GLU A CA 1
ATOM 1554 C C . GLU A 1 200 ? -21.324 -3.897 14.337 1.00 86.75 200 GLU A C 1
ATOM 1556 O O . GLU A 1 200 ? -20.471 -4.425 15.050 1.00 86.75 200 GLU A O 1
ATOM 1561 N N . GLY A 1 201 ? -22.140 -2.957 14.799 1.00 82.88 201 GLY A N 1
ATOM 1562 C CA . GLY A 1 201 ? -22.204 -2.567 16.199 1.00 82.88 201 GLY A CA 1
ATOM 1563 C C . GLY A 1 201 ? -23.555 -1.961 16.539 1.00 82.88 201 GLY A C 1
ATOM 1564 O O . GLY A 1 201 ? -24.378 -1.703 15.663 1.00 82.88 201 GLY A O 1
ATOM 1565 N N . ILE A 1 202 ? -23.776 -1.712 17.824 1.00 81.88 202 ILE A N 1
ATOM 1566 C CA . ILE A 1 202 ? -24.956 -1.001 18.312 1.00 81.88 202 ILE A CA 1
ATOM 1567 C C . ILE A 1 202 ? -24.491 0.313 18.936 1.00 81.88 202 ILE A C 1
ATOM 1569 O O . ILE A 1 202 ? -23.542 0.336 19.721 1.00 81.88 202 ILE A O 1
ATOM 1573 N N . VAL A 1 203 ? -25.133 1.415 18.558 1.00 77.56 203 VAL A N 1
ATOM 1574 C CA . VAL A 1 203 ? -24.930 2.741 19.155 1.00 77.56 203 VAL A CA 1
ATOM 1575 C C . VAL A 1 203 ? -26.301 3.272 19.539 1.00 77.56 203 VAL A C 1
ATOM 1577 O O . VAL A 1 203 ? -27.170 3.414 18.682 1.00 77.56 203 VAL A O 1
ATOM 1580 N N . SER A 1 204 ? -26.503 3.522 20.834 1.00 76.62 204 SER A N 1
ATOM 1581 C CA . SER A 1 204 ? -27.772 4.026 21.382 1.00 76.62 204 SER A CA 1
ATOM 1582 C C . SER A 1 204 ? -28.993 3.178 20.987 1.00 76.62 204 SER A C 1
ATOM 1584 O O . SER A 1 204 ? -30.032 3.709 20.613 1.00 76.62 204 SER A O 1
ATOM 1586 N N . GLY A 1 205 ? -28.849 1.848 21.003 1.00 81.81 205 GLY A N 1
ATOM 1587 C CA . GLY A 1 205 ? -29.916 0.901 20.645 1.00 81.81 205 GLY A CA 1
ATOM 1588 C C . GLY A 1 205 ? -30.136 0.691 19.140 1.00 81.81 205 GLY A C 1
ATOM 1589 O O . GLY A 1 205 ? -30.843 -0.237 18.761 1.00 81.81 205 GLY A O 1
ATOM 1590 N N . ALA A 1 206 ? -29.496 1.479 18.268 1.00 81.56 206 ALA A N 1
ATOM 1591 C CA . ALA A 1 206 ? -29.594 1.329 16.817 1.00 81.56 206 ALA A CA 1
ATOM 1592 C C . ALA A 1 206 ? -28.396 0.561 16.238 1.00 81.56 206 ALA A C 1
ATOM 1594 O O . ALA A 1 206 ? -27.244 0.805 16.614 1.00 81.56 206 ALA A O 1
ATOM 1595 N N . ARG A 1 207 ? -28.657 -0.341 15.281 1.00 86.81 207 ARG A N 1
ATOM 1596 C CA . ARG A 1 207 ? -27.599 -1.032 14.531 1.00 86.81 207 ARG A CA 1
ATOM 1597 C C . ARG A 1 207 ? -26.857 -0.033 13.643 1.00 86.81 207 ARG A C 1
ATOM 1599 O O . ARG A 1 207 ? -27.471 0.746 12.915 1.00 86.81 207 ARG A O 1
ATOM 1606 N N . VAL A 1 208 ? -25.532 -0.078 13.691 1.00 90.69 208 VAL A N 1
ATOM 1607 C CA . VAL A 1 208 ? -24.634 0.735 12.872 1.00 90.69 208 VAL A CA 1
ATOM 1608 C C . VAL A 1 208 ? -23.548 -0.130 12.243 1.00 90.69 208 VAL A C 1
ATOM 1610 O O . VAL A 1 208 ? -23.160 -1.169 12.774 1.00 90.69 208 VAL A O 1
ATOM 1613 N N . TYR A 1 209 ? -23.024 0.342 11.120 1.00 89.31 209 TYR A N 1
ATOM 1614 C CA . TYR A 1 209 ? -21.991 -0.301 10.323 1.00 89.31 209 TYR A CA 1
ATOM 1615 C C . TYR A 1 209 ? -20.755 0.599 10.306 1.00 89.31 209 TYR A C 1
ATOM 1617 O O . TYR A 1 209 ? -20.748 1.665 9.687 1.00 89.31 209 TYR A O 1
ATOM 1625 N N . ARG A 1 210 ? -19.713 0.200 11.034 1.00 90.88 210 ARG A N 1
ATOM 1626 C CA . ARG A 1 210 ? -18.457 0.943 11.190 1.00 90.88 210 ARG A CA 1
ATOM 1627 C C . ARG A 1 210 ? -17.463 0.486 10.137 1.00 90.88 210 ARG A C 1
ATOM 1629 O O . ARG A 1 210 ? -17.132 -0.694 10.076 1.00 90.88 210 ARG A O 1
ATOM 1636 N N . VAL A 1 211 ? -16.950 1.415 9.342 1.00 90.12 211 VAL A N 1
ATOM 1637 C CA . VAL A 1 211 ? -15.880 1.136 8.382 1.00 90.12 211 VAL A CA 1
ATOM 1638 C C . VAL A 1 211 ? -14.545 1.359 9.076 1.00 90.12 211 VAL A C 1
ATOM 1640 O O . VAL A 1 211 ? -14.263 2.451 9.580 1.00 90.12 211 VAL A O 1
ATOM 1643 N N . ARG A 1 212 ? -13.741 0.300 9.130 1.00 90.06 212 ARG A N 1
ATOM 1644 C CA . ARG A 1 212 ? -12.454 0.241 9.825 1.00 90.06 212 ARG A CA 1
ATOM 1645 C C . ARG A 1 212 ? -11.348 -0.105 8.831 1.00 90.06 212 ARG A C 1
ATOM 1647 O O . ARG A 1 212 ? -11.581 -0.865 7.894 1.00 90.06 212 ARG A O 1
ATOM 1654 N N . ILE A 1 213 ? -10.160 0.455 9.037 1.00 85.88 213 ILE A N 1
ATOM 1655 C CA . ILE A 1 213 ? -8.978 0.261 8.198 1.00 85.88 213 ILE A CA 1
ATOM 1656 C C . ILE A 1 213 ? -7.847 -0.331 9.026 1.00 85.88 213 ILE A C 1
ATOM 1658 O O . ILE A 1 213 ? -7.452 0.231 10.053 1.00 85.88 213 ILE A O 1
ATOM 1662 N N . GLY A 1 214 ? -7.310 -1.443 8.522 1.00 81.69 214 GLY A N 1
ATOM 1663 C CA . GLY A 1 214 ? -6.136 -2.116 9.052 1.00 81.69 214 GLY A CA 1
ATOM 1664 C C . GLY A 1 214 ? -6.286 -2.580 10.499 1.00 81.69 214 GLY A C 1
ATOM 1665 O O . GLY A 1 214 ? -7.307 -2.392 11.170 1.00 81.69 214 GLY A O 1
ATOM 1666 N N . THR A 1 215 ? -5.222 -3.189 10.998 1.00 81.25 215 THR A N 1
ATOM 1667 C CA . THR A 1 215 ? -5.013 -3.382 12.428 1.00 81.25 215 THR A CA 1
ATOM 1668 C C . THR A 1 215 ? -3.579 -3.025 12.763 1.00 81.25 215 THR A C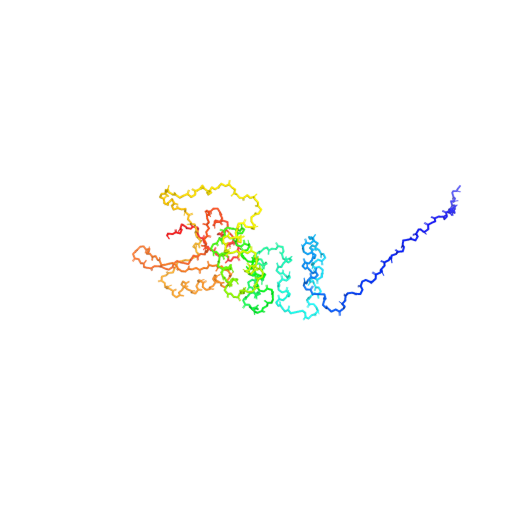 1
ATOM 1670 O O . THR A 1 215 ? -2.665 -3.242 11.964 1.00 81.25 215 THR A O 1
ATOM 1673 N N . PHE A 1 216 ? -3.404 -2.463 13.948 1.00 78.38 216 PHE A N 1
ATOM 1674 C CA . PHE A 1 216 ? -2.147 -1.941 14.444 1.00 78.38 216 PHE A CA 1
ATOM 1675 C C . PHE A 1 216 ? -1.900 -2.560 15.812 1.00 78.38 216 PHE A C 1
ATOM 1677 O O . PHE A 1 216 ? -2.807 -2.647 16.642 1.00 78.38 216 PHE A O 1
ATOM 1684 N N . SER A 1 217 ? -0.668 -2.994 16.051 1.00 72.50 217 SER A N 1
ATOM 1685 C CA . SER A 1 217 ? -0.253 -3.501 17.362 1.00 72.50 217 SER A CA 1
ATOM 1686 C C . SER A 1 217 ? -0.069 -2.388 18.398 1.00 72.50 217 SER A C 1
ATOM 1688 O O . SER A 1 217 ? 0.153 -2.676 19.566 1.00 72.50 217 SER A O 1
ATOM 1690 N N . ASP A 1 218 ? -0.095 -1.129 17.957 1.00 77.62 218 ASP A N 1
ATOM 1691 C CA . ASP A 1 218 ? 0.290 0.039 18.737 1.00 77.62 218 ASP A CA 1
ATOM 1692 C C . ASP A 1 218 ? -0.619 1.227 18.397 1.00 77.62 218 ASP A C 1
ATOM 1694 O O . ASP A 1 218 ? -0.932 1.479 17.225 1.00 77.62 218 ASP A O 1
ATOM 1698 N N . TYR A 1 219 ? -1.026 1.956 19.433 1.00 79.94 219 TYR A N 1
ATOM 1699 C CA . TYR A 1 219 ? -1.796 3.183 19.318 1.00 79.94 219 TYR A CA 1
ATOM 1700 C C . TYR A 1 219 ? -1.022 4.266 18.563 1.00 79.94 219 TYR A C 1
ATOM 1702 O O . TYR A 1 219 ? -1.615 4.955 17.735 1.00 79.94 219 TYR A O 1
ATOM 1710 N N . GLU A 1 220 ? 0.289 4.413 18.786 1.00 79.38 220 GLU A N 1
ATOM 1711 C CA . GLU A 1 220 ? 1.086 5.442 18.108 1.00 79.38 220 GLU A CA 1
ATOM 1712 C C . GLU A 1 220 ? 1.143 5.204 16.601 1.00 79.38 220 GLU A C 1
ATOM 1714 O O . GLU A 1 220 ? 0.944 6.135 15.818 1.00 79.38 220 GLU A O 1
ATOM 1719 N N . LYS A 1 221 ? 1.314 3.945 16.180 1.00 79.00 221 LYS A N 1
ATOM 1720 C CA . LYS A 1 221 ? 1.291 3.569 14.759 1.00 79.00 221 LYS A CA 1
ATOM 1721 C C . LYS A 1 221 ? -0.089 3.792 14.141 1.00 79.00 221 LYS A C 1
ATOM 1723 O O . LYS A 1 221 ? -0.186 4.345 13.044 1.00 79.00 221 LYS A O 1
ATOM 1728 N N . ALA A 1 222 ? -1.158 3.442 14.860 1.00 83.19 222 ALA A N 1
ATOM 1729 C CA . ALA A 1 222 ? -2.526 3.727 14.428 1.00 83.19 222 ALA A CA 1
ATOM 1730 C C . ALA A 1 222 ? -2.785 5.240 14.311 1.00 83.19 222 ALA A C 1
ATOM 1732 O O . ALA A 1 222 ? -3.393 5.695 13.344 1.00 83.19 222 ALA A O 1
ATOM 1733 N N . ASN A 1 223 ? -2.287 6.038 15.255 1.00 86.81 223 ASN A N 1
ATOM 1734 C CA . ASN A 1 223 ? -2.456 7.488 15.264 1.00 86.81 223 ASN A CA 1
ATOM 1735 C C . ASN A 1 223 ? -1.626 8.171 14.167 1.00 86.81 223 ASN A C 1
ATOM 1737 O O . ASN A 1 223 ? -2.102 9.092 13.504 1.00 86.81 223 ASN A O 1
ATOM 1741 N N . ALA A 1 224 ? -0.406 7.694 13.913 1.00 84.75 224 ALA A N 1
ATOM 1742 C CA . ALA A 1 224 ? 0.394 8.125 12.772 1.00 84.75 224 ALA A CA 1
ATOM 1743 C C . ALA A 1 224 ? -0.340 7.832 11.455 1.00 84.75 224 ALA A C 1
ATOM 1745 O O . ALA A 1 224 ? -0.399 8.691 10.575 1.00 84.75 224 ALA A O 1
ATOM 1746 N N . PHE A 1 225 ? -0.977 6.664 11.344 1.00 83.56 225 PHE A N 1
ATOM 1747 C CA . PHE A 1 225 ? -1.805 6.319 10.192 1.00 83.56 225 PHE A CA 1
ATOM 1748 C C . PHE A 1 225 ? -3.045 7.222 10.056 1.00 83.56 225 PHE A C 1
ATOM 1750 O O . PHE A 1 225 ? -3.339 7.683 8.956 1.00 83.56 225 PHE A O 1
ATOM 1757 N N . VAL A 1 226 ? -3.725 7.564 11.158 1.00 84.81 226 VAL A N 1
ATOM 1758 C CA . VAL A 1 226 ? -4.825 8.552 11.168 1.00 84.81 226 VAL A CA 1
ATOM 1759 C C . VAL A 1 226 ? -4.362 9.915 10.650 1.00 84.81 226 VAL A C 1
ATOM 1761 O O . VAL A 1 226 ? -5.023 10.501 9.790 1.00 84.81 226 VAL A O 1
ATOM 1764 N N . LYS A 1 227 ? -3.218 10.421 11.132 1.00 84.88 227 LYS A N 1
ATOM 1765 C CA . LYS A 1 227 ? -2.650 11.699 10.668 1.00 84.88 227 LYS A CA 1
ATOM 1766 C C . LYS A 1 227 ? -2.386 11.672 9.161 1.00 84.88 227 LYS A C 1
ATOM 1768 O O . LYS A 1 227 ? -2.764 12.614 8.465 1.00 84.88 227 LYS A O 1
ATOM 1773 N N . LYS A 1 228 ? -1.823 10.569 8.656 1.00 81.62 228 LYS A N 1
ATOM 1774 C CA . LYS A 1 228 ? -1.578 10.358 7.221 1.00 81.62 228 LYS A CA 1
ATOM 1775 C C . LYS A 1 228 ? -2.872 10.346 6.404 1.00 81.62 228 LYS A C 1
ATOM 1777 O O . LYS A 1 228 ? -2.955 11.031 5.387 1.00 81.62 228 LYS A O 1
ATOM 1782 N N . LEU A 1 229 ? -3.910 9.641 6.866 1.00 83.12 229 LEU A N 1
ATOM 1783 C CA . LEU A 1 229 ? -5.221 9.621 6.201 1.00 83.12 229 LEU A CA 1
ATOM 1784 C C . LEU A 1 229 ? -5.847 11.019 6.104 1.00 83.12 229 LEU A C 1
ATOM 1786 O O . LEU A 1 229 ? -6.384 11.384 5.052 1.00 83.12 229 LEU A O 1
ATOM 1790 N N . LYS A 1 230 ? -5.742 11.815 7.176 1.00 80.75 230 LYS A N 1
ATOM 1791 C CA . LYS A 1 230 ? -6.255 13.189 7.205 1.00 80.75 230 LYS A CA 1
ATOM 1792 C C . LYS A 1 230 ? -5.513 14.092 6.222 1.00 80.75 230 LYS A C 1
ATOM 1794 O O . LYS A 1 230 ? -6.155 14.819 5.478 1.00 80.75 230 LYS A O 1
ATOM 1799 N N . GLN A 1 231 ? -4.185 14.022 6.177 1.00 79.69 231 GLN A N 1
ATOM 1800 C CA . GLN A 1 231 ? -3.377 14.852 5.275 1.00 79.69 231 GLN A CA 1
ATOM 1801 C C . GLN A 1 231 ? -3.608 14.518 3.795 1.00 79.69 231 GLN A C 1
ATOM 1803 O O . GLN A 1 231 ? -3.676 15.416 2.964 1.00 79.69 231 GLN A O 1
ATOM 1808 N N . ARG A 1 232 ? -3.739 13.230 3.465 1.00 68.56 232 ARG A N 1
ATOM 1809 C CA . ARG A 1 232 ? -3.713 12.749 2.076 1.00 68.56 232 ARG A CA 1
ATOM 1810 C C . ARG A 1 232 ? -5.067 12.748 1.382 1.00 68.56 232 ARG A C 1
ATOM 1812 O O . ARG A 1 232 ? -5.155 12.980 0.181 1.00 68.56 232 ARG A O 1
ATOM 1819 N N . HIS A 1 233 ? -6.118 12.442 2.127 1.00 69.75 233 HIS A N 1
ATOM 1820 C CA . HIS A 1 233 ? -7.448 12.240 1.559 1.00 69.75 233 HIS A CA 1
ATOM 1821 C C . HIS A 1 233 ? -8.504 13.132 2.219 1.00 69.75 233 HIS A C 1
ATOM 1823 O O . HIS A 1 233 ? -9.694 12.963 1.950 1.00 69.75 233 HIS A O 1
ATOM 1829 N N . ASN A 1 234 ? -8.078 14.049 3.102 1.00 75.31 234 ASN A N 1
ATOM 1830 C CA . ASN A 1 234 ? -8.956 14.833 3.971 1.00 75.31 234 ASN A CA 1
ATOM 1831 C C . ASN A 1 234 ? -9.958 13.941 4.730 1.00 75.31 234 ASN A C 1
ATOM 1833 O O . ASN A 1 234 ? -11.123 14.288 4.919 1.00 75.31 234 ASN A O 1
ATOM 1837 N N . LEU A 1 235 ? -9.513 12.736 5.110 1.00 75.69 235 LEU A N 1
ATOM 1838 C CA . LEU A 1 235 ? -10.341 11.743 5.785 1.00 75.69 235 LEU A CA 1
ATOM 1839 C C . LEU A 1 235 ? -10.197 11.895 7.293 1.00 75.69 235 LEU A C 1
ATOM 1841 O O . LEU A 1 235 ? -9.123 11.683 7.855 1.00 75.69 235 LEU A O 1
ATOM 1845 N N . SER A 1 236 ? -11.304 12.206 7.956 1.00 73.94 236 SER A N 1
ATOM 1846 C CA . SER A 1 236 ? -11.387 12.139 9.410 1.00 73.94 236 SER A CA 1
ATOM 1847 C C . SER A 1 236 ? -11.469 10.683 9.846 1.00 73.94 236 SER A C 1
ATOM 1849 O O . SER A 1 236 ? -12.375 9.955 9.448 1.00 73.94 236 SER A O 1
ATOM 1851 N N . ALA A 1 237 ? -10.517 10.262 10.670 1.00 85.25 237 ALA A N 1
ATOM 1852 C CA . ALA A 1 237 ? -10.461 8.919 11.212 1.00 85.25 237 ALA A CA 1
ATOM 1853 C C . ALA A 1 237 ? -10.087 8.967 12.694 1.00 85.25 237 ALA A C 1
ATOM 1855 O O . ALA A 1 237 ? -9.448 9.918 13.144 1.00 85.25 237 ALA A O 1
ATOM 1856 N N . ILE A 1 238 ? -10.482 7.948 13.449 1.00 85.44 238 ILE A N 1
ATOM 1857 C CA . ILE A 1 238 ? -10.167 7.824 14.874 1.00 85.44 238 ILE A CA 1
ATOM 1858 C C . ILE A 1 238 ? -9.551 6.459 15.159 1.00 85.44 238 ILE A C 1
ATOM 1860 O O . ILE A 1 238 ? -9.946 5.451 14.570 1.00 85.44 238 ILE A O 1
ATOM 1864 N N . VAL A 1 239 ? -8.579 6.421 16.069 1.00 86.31 239 VAL A N 1
ATOM 1865 C CA . VAL A 1 239 ? -8.034 5.158 16.571 1.00 86.31 239 VAL A CA 1
ATOM 1866 C C . VAL A 1 239 ? -9.029 4.570 17.563 1.00 86.31 239 VAL A C 1
ATOM 1868 O O . VAL A 1 239 ? -9.442 5.244 18.504 1.00 86.31 239 VAL A O 1
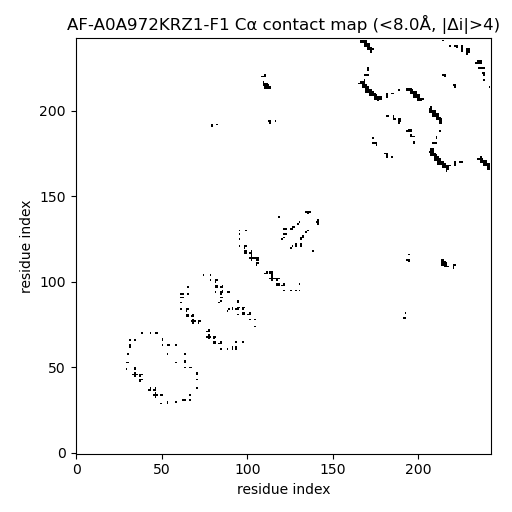ATOM 1871 N N . VAL A 1 240 ? -9.406 3.311 17.363 1.00 85.19 240 VAL A N 1
ATOM 1872 C CA . VAL A 1 240 ? -10.267 2.561 18.281 1.00 85.19 240 VAL A CA 1
ATOM 1873 C C . VAL A 1 240 ? -9.627 1.224 18.618 1.00 85.19 240 VAL A C 1
ATOM 1875 O O . VAL A 1 240 ? -8.867 0.665 17.823 1.00 85.19 240 VAL A O 1
ATOM 1878 N N . ASN A 1 241 ? -9.945 0.692 19.796 1.00 83.62 241 ASN A N 1
ATOM 1879 C CA . ASN A 1 241 ? -9.621 -0.694 20.099 1.00 83.62 241 ASN A CA 1
ATOM 1880 C C . ASN A 1 241 ? -10.429 -1.603 19.168 1.00 83.62 241 ASN A C 1
ATOM 1882 O O . ASN A 1 241 ? -11.581 -1.321 18.829 1.00 83.62 241 ASN A O 1
ATOM 1886 N N . LYS A 1 242 ? -9.796 -2.676 18.710 1.00 74.56 242 LYS A N 1
ATOM 1887 C CA . LYS A 1 242 ? -10.469 -3.741 17.987 1.00 74.56 242 LYS A CA 1
ATOM 1888 C C . LYS A 1 242 ? -11.129 -4.637 19.035 1.00 74.56 242 LYS A C 1
ATOM 1890 O O . LYS A 1 242 ? -10.429 -5.332 19.768 1.00 74.56 242 LYS A O 1
ATOM 1895 N N . ASP A 1 243 ? -12.449 -4.513 19.120 1.00 62.56 243 ASP A N 1
ATOM 1896 C CA . ASP A 1 243 ? -13.327 -5.288 20.007 1.00 62.56 243 ASP A CA 1
ATOM 1897 C C . ASP A 1 243 ? -13.301 -6.793 19.687 1.00 62.56 243 ASP A C 1
ATOM 1899 O O . ASP A 1 243 ? -13.174 -7.130 18.482 1.00 62.56 243 ASP A O 1
#

Sequence (243 aa):
MFVSSRQIPVFISLIVLFSAMTGWGQAGNAGVGNILALVNEGDFNSARQQAALLRESGVARDERLFVEALLESDAEKAVARYQTLVNSFPRSRWADDALFRLYQYYYAVGAYSTADTFLRQLGASYPNSPYVKGTFTSVADVFTRMTPVASPARISKKPGGTPIRAKVFTVQVASFRNRADAERAQRKYIGYGYSAYVAEGIVSGARVYRVRIGTFSDYEKANAFVKKLKQRHNLSAIVVNKD

Solvent-accessible surface area (backbone atoms only — not comparable to full-atom values): 14353 Å² total; per-residue (Å²): 135,91,82,90,82,90,86,81,87,86,83,80,88,75,84,75,79,80,78,82,73,78,79,88,73,70,101,68,72,96,44,69,67,61,38,50,51,27,50,75,72,64,40,55,66,63,24,50,56,57,54,57,52,42,75,78,69,77,58,56,70,55,62,51,33,51,51,56,22,70,73,36,85,50,66,68,61,15,47,54,32,29,48,49,29,37,73,75,31,71,83,41,94,56,24,54,61,32,32,52,51,48,18,51,51,30,42,74,61,41,27,44,55,36,12,50,50,32,49,51,48,35,50,71,76,35,63,79,33,67,83,44,44,91,75,31,98,39,77,68,44,49,58,65,72,69,55,76,95,78,80,96,78,82,84,78,79,88,87,89,74,83,85,76,80,76,73,38,25,25,31,36,56,49,75,29,78,44,63,70,59,23,50,52,52,22,52,52,40,40,72,73,70,40,52,43,44,74,42,81,46,72,59,96,89,40,66,32,23,32,23,33,39,43,32,15,78,37,65,67,49,34,45,53,50,33,54,50,40,31,74,74,67,70,36,68,49,44,73,39,76,61,127

pLDDT: mean 72.77, std 18.39, range [33.5, 92.56]

Secondary structure (DSSP, 8-state):
-------PPP----------------SS---HHHHHHHHHHT-HHHHHHHHHHTTTTT--HHHHHHHHHHS-SSHHHHHHHHHHHHHH-TTSTTHHHHHHHHHHHHHHTT-HHHHHHHHHHHHHH-TTSTTTSSS-SSHHHHHHHS--S--------SS-S-------EEEEEEEESSHHHHHHHHHHHHHTT--EEEEEEEETTEEEEEEEEEEESSHHHHHHHHHHHHHHH----EEEE--

Nearest PDB structures (foldseek):
  6ztg-assembly1_A  TM=6.088E-01  e=8.680E-04  Escherichia coli
  2xcc-assembly1_B  TM=7.165E-01  e=3.238E-01  Pseudomonas aeruginosa
  8dtg-assembly1_A  TM=7.365E-01  e=3.606E-01  Arabidopsis thaliana
  7r2z-assembly1_B  TM=3.680E-01  e=5.480E-02  Synechocystis sp. PCC 6803
  4nez-assembly1_A-2  TM=3.341E-01  e=2.611E-01  synthetic construct